Protein AF-A0A6J4XKB4-F1 (afdb_monomer)

Mean predicted aligned error: 14.38 Å

Radius of gyration: 21.65 Å; Cα contacts (8 Å, |Δi|>4): 127; chains: 1; bounding box: 63×46×42 Å

Foldseek 3Di:
DVPVVVVVVVVVVVVVVVLVVVVVVLVVLVVVLVVVVPDPDPVSVVSVVVSVVVVVVNVVVVLVCLVVDQQQDPVLVVLQLQLLLQLLVQPDPDDVVSVVSSVVSLVVSCVVVVHDSVSSVCSQFVLLVQDDPCRVVVSSVQSCCCNPNDVCRVLVSSVVSHDPVCNVVSVVCSVVVSDDD

Nearest PDB structures (foldseek):
  2cfo-assembly1_A  TM=4.075E-01  e=5.666E+00  Synechococcus elongatus

Structure (mmCIF, N/CA/C/O backbone):
data_AF-A0A6J4XKB4-F1
#
_entry.id   AF-A0A6J4XKB4-F1
#
loop_
_atom_site.group_PDB
_atom_site.id
_atom_site.type_symbol
_atom_site.label_atom_id
_atom_site.label_alt_id
_atom_site.label_comp_id
_atom_site.label_asym_id
_atom_site.label_entity_id
_atom_site.label_seq_id
_atom_site.pdbx_PDB_ins_code
_atom_site.Cartn_x
_atom_site.Cartn_y
_atom_site.Cartn_z
_atom_site.occupancy
_atom_site.B_iso_or_equiv
_atom_site.auth_seq_id
_atom_site.auth_comp_id
_atom_site.auth_asym_id
_atom_site.auth_atom_id
_atom_site.pdbx_PDB_model_num
ATOM 1 N N . MET A 1 1 ? -0.190 29.177 17.497 1.00 48.59 1 MET A N 1
ATOM 2 C CA . MET A 1 1 ? -0.766 28.208 16.530 1.00 48.59 1 MET A CA 1
ATOM 3 C C . MET A 1 1 ? -1.021 26.807 17.120 1.00 48.59 1 MET A C 1
ATOM 5 O O . MET A 1 1 ? -1.508 25.945 16.406 1.00 48.59 1 MET A O 1
ATOM 9 N N . THR A 1 2 ? -0.764 26.554 18.410 1.00 54.78 2 THR A N 1
ATOM 10 C CA . THR A 1 2 ? -0.884 25.227 19.059 1.00 54.78 2 THR A CA 1
ATOM 11 C C . THR A 1 2 ? -2.262 24.925 19.670 1.00 54.78 2 THR A C 1
ATOM 13 O O . THR A 1 2 ? -2.596 23.763 19.879 1.00 54.78 2 THR A O 1
ATOM 16 N N . THR A 1 3 ? -3.090 25.942 19.915 1.00 55.91 3 THR A N 1
ATOM 17 C CA . THR A 1 3 ? -4.367 25.802 20.639 1.00 55.91 3 THR A CA 1
ATOM 18 C C . THR A 1 3 ? -5.457 25.104 19.812 1.00 55.91 3 THR A C 1
ATOM 20 O O . THR A 1 3 ? -6.056 24.148 20.291 1.00 55.91 3 THR A O 1
ATOM 23 N N . GLN A 1 4 ? -5.633 25.478 18.538 1.00 46.38 4 GLN A N 1
ATOM 24 C CA . GLN A 1 4 ? -6.629 24.866 17.636 1.00 46.38 4 GLN A CA 1
ATOM 25 C C . GLN A 1 4 ? -6.351 23.385 17.330 1.00 46.38 4 GLN A C 1
ATOM 27 O O . GLN A 1 4 ? -7.274 22.583 17.216 1.00 46.38 4 GLN A O 1
ATOM 32 N N . ALA A 1 5 ? -5.078 22.996 17.213 1.00 51.34 5 ALA A N 1
ATOM 33 C CA . ALA A 1 5 ? -4.706 21.605 16.956 1.00 51.34 5 ALA A CA 1
ATOM 34 C C . ALA A 1 5 ? -5.027 20.691 18.154 1.00 51.34 5 ALA A C 1
ATOM 36 O O . ALA A 1 5 ? -5.490 19.565 17.962 1.00 51.34 5 ALA A O 1
ATOM 37 N N . ASN A 1 6 ? -4.842 21.195 19.379 1.00 60.50 6 ASN A N 1
ATOM 38 C CA . ASN A 1 6 ? -5.214 20.490 20.608 1.00 60.50 6 ASN A CA 1
ATOM 39 C C . ASN A 1 6 ? -6.737 20.400 20.778 1.00 60.50 6 ASN A C 1
ATOM 41 O O . ASN A 1 6 ? -7.256 19.375 21.216 1.00 60.50 6 ASN A O 1
ATOM 45 N N . GLU A 1 7 ? -7.461 21.442 20.376 1.00 58.75 7 GLU A N 1
ATOM 46 C CA . GLU A 1 7 ? -8.923 21.485 20.421 1.00 58.75 7 GLU A CA 1
ATOM 47 C C . GLU A 1 7 ? -9.551 20.494 19.426 1.00 58.75 7 GLU A C 1
ATOM 49 O O . GLU A 1 7 ? -10.410 19.696 19.798 1.00 58.75 7 GLU A O 1
ATOM 54 N N . HIS A 1 8 ? -9.025 20.414 18.199 1.00 54.97 8 HIS A N 1
ATOM 55 C CA . HIS A 1 8 ? -9.427 19.397 17.221 1.00 54.97 8 HIS A CA 1
ATOM 56 C C . HIS A 1 8 ? -9.114 17.963 17.675 1.00 54.97 8 HIS A C 1
ATOM 58 O O . HIS A 1 8 ? -9.899 17.047 17.417 1.00 54.97 8 HIS A O 1
ATOM 64 N N . GLN A 1 9 ? -7.985 17.737 18.355 1.00 57.31 9 GLN A N 1
ATOM 65 C CA . GLN A 1 9 ? -7.667 16.420 18.919 1.00 57.31 9 GLN A CA 1
ATOM 66 C C . GLN A 1 9 ? -8.637 16.021 20.033 1.00 57.31 9 GLN A C 1
ATOM 68 O O . GLN A 1 9 ? -9.044 14.859 20.092 1.00 57.31 9 GLN A O 1
ATOM 73 N N . LYS A 1 10 ? -9.046 16.977 20.872 1.00 68.50 10 LYS A N 1
ATOM 74 C CA . LYS A 1 10 ? -10.024 16.753 21.939 1.00 68.50 10 LYS A CA 1
ATOM 75 C C . LYS A 1 10 ? -11.408 16.419 21.376 1.00 68.50 10 LYS A C 1
ATOM 77 O O . LYS A 1 10 ? -11.970 15.391 21.743 1.00 68.50 10 LYS A O 1
ATOM 82 N N . ILE A 1 11 ? -11.887 17.198 20.402 1.00 64.81 11 ILE A N 1
ATOM 83 C CA . ILE A 1 11 ? -13.161 16.945 19.705 1.00 64.81 11 ILE A CA 1
ATOM 84 C C . ILE A 1 11 ? -13.149 15.561 19.041 1.00 64.81 11 ILE A C 1
ATOM 86 O O . ILE A 1 11 ? -14.099 14.791 19.159 1.00 64.81 11 ILE A O 1
ATOM 90 N N . ARG A 1 12 ? -12.040 15.186 18.389 1.00 60.34 12 ARG A N 1
ATOM 91 C CA . ARG A 1 12 ? -11.894 13.858 17.777 1.00 60.34 12 ARG A CA 1
ATOM 92 C C . ARG A 1 12 ? -11.970 12.725 18.804 1.00 60.34 12 ARG A C 1
ATOM 94 O O . ARG A 1 12 ? -12.582 11.696 18.520 1.00 60.34 12 ARG A O 1
ATOM 101 N N . ALA A 1 13 ? -11.336 12.888 19.964 1.00 63.38 13 ALA A N 1
ATOM 102 C CA . ALA A 1 13 ? -11.373 11.891 21.031 1.00 63.38 13 ALA A CA 1
ATOM 103 C C . ALA A 1 13 ? -12.790 11.728 21.607 1.00 63.38 13 ALA A C 1
ATOM 105 O O . ALA A 1 13 ? -13.222 10.604 21.858 1.00 63.38 13 ALA A O 1
ATOM 106 N N . GLU A 1 14 ? -13.531 12.828 21.751 1.00 64.00 14 GLU A N 1
ATOM 107 C CA . GLU A 1 14 ? -14.927 12.821 22.202 1.00 64.00 14 GLU A CA 1
ATOM 108 C C . GLU A 1 14 ? -15.857 12.137 21.189 1.00 64.00 14 GLU A C 1
ATOM 110 O O . GLU A 1 14 ? -16.657 11.284 21.576 1.00 64.00 14 GLU A O 1
ATOM 115 N N . ILE A 1 15 ? -15.691 12.414 19.890 1.00 60.53 15 ILE A N 1
ATOM 116 C CA . ILE A 1 15 ? -16.453 11.749 18.819 1.00 60.53 15 ILE A CA 1
ATOM 117 C C . ILE A 1 15 ? -16.180 10.239 18.805 1.00 60.53 15 ILE A C 1
ATOM 119 O O . ILE A 1 15 ? -17.118 9.445 18.777 1.00 60.53 15 ILE A O 1
ATOM 123 N N . LEU A 1 16 ? -14.910 9.820 18.872 1.00 59.62 16 LEU A N 1
ATOM 124 C CA . LEU A 1 16 ? -14.547 8.396 18.906 1.00 59.62 16 LEU A CA 1
ATOM 125 C C . LEU A 1 16 ? -15.107 7.686 20.140 1.00 59.62 16 LEU A C 1
ATOM 127 O O . LEU A 1 16 ? -15.578 6.555 20.039 1.00 59.62 16 LEU A O 1
ATOM 131 N N . LYS A 1 17 ? -15.098 8.359 21.295 1.00 64.81 17 LYS A N 1
ATOM 132 C CA . LYS A 1 17 ? -15.726 7.840 22.511 1.00 64.81 17 LYS A CA 1
ATOM 133 C C . LYS A 1 17 ? -17.229 7.638 22.307 1.00 64.81 17 LYS A C 1
ATOM 135 O O . LYS A 1 17 ? -17.736 6.591 22.690 1.00 64.81 17 LYS A O 1
ATOM 140 N N . GLY A 1 18 ? -17.920 8.593 21.680 1.00 58.56 18 GLY A N 1
ATOM 141 C CA . GLY A 1 18 ? -19.345 8.480 21.355 1.00 58.56 18 GLY A CA 1
ATOM 142 C C . GLY A 1 18 ? -19.660 7.318 20.408 1.00 58.56 18 GLY A C 1
ATOM 143 O O . GLY A 1 18 ? -20.599 6.567 20.661 1.00 58.56 18 GLY A O 1
ATOM 144 N N . ILE A 1 19 ? -18.839 7.125 19.371 1.00 60.62 19 ILE A N 1
ATOM 145 C CA . ILE A 1 19 ? -18.985 6.022 18.405 1.00 60.62 19 ILE A CA 1
ATOM 146 C C . ILE A 1 19 ? -18.790 4.663 19.086 1.00 60.62 19 ILE A C 1
ATOM 148 O O . ILE A 1 19 ? -19.630 3.783 18.929 1.00 60.62 19 ILE A O 1
ATOM 152 N N . ASN A 1 20 ? -17.737 4.497 19.893 1.00 57.06 20 ASN A N 1
ATOM 153 C CA . ASN A 1 20 ? -17.491 3.236 20.603 1.00 57.06 20 ASN A CA 1
ATOM 154 C C . ASN A 1 20 ? -18.638 2.888 21.566 1.00 57.06 20 ASN A C 1
ATOM 156 O O . ASN A 1 20 ? -19.047 1.736 21.659 1.00 57.06 20 ASN A O 1
ATOM 160 N N . LEU A 1 21 ? -19.203 3.893 22.238 1.00 64.94 21 LEU A N 1
ATOM 161 C CA . LEU A 1 21 ? -20.324 3.705 23.161 1.00 64.94 21 LEU A CA 1
ATOM 162 C C . LEU A 1 21 ? -21.627 3.342 22.428 1.00 64.94 21 LEU A C 1
ATOM 164 O O . LEU A 1 21 ? -22.467 2.623 22.967 1.00 64.94 21 LEU A O 1
ATOM 168 N N . ALA A 1 22 ? -21.807 3.837 21.200 1.00 60.47 22 ALA A N 1
ATOM 169 C CA . ALA A 1 22 ? -22.896 3.413 20.326 1.00 60.47 22 ALA A CA 1
ATOM 170 C C . ALA A 1 22 ? -22.692 1.967 19.844 1.00 60.47 22 ALA A C 1
ATOM 172 O O . ALA A 1 22 ? -23.647 1.193 19.838 1.00 60.47 22 ALA A O 1
ATOM 173 N N . TRP A 1 23 ? -21.453 1.586 19.528 1.00 58.62 23 TRP A N 1
ATOM 174 C CA . TRP A 1 23 ? -21.094 0.234 19.101 1.00 58.62 23 TRP A CA 1
ATOM 175 C C . TRP A 1 23 ? -21.386 -0.819 20.176 1.00 58.62 23 TRP A C 1
ATOM 177 O O . TRP A 1 23 ? -22.089 -1.789 19.911 1.00 58.62 23 TRP A O 1
ATOM 187 N N . GLU A 1 24 ? -20.961 -0.576 21.419 1.00 67.38 24 GLU A N 1
ATOM 188 C CA . GLU A 1 24 ? -21.253 -1.468 22.552 1.00 67.38 24 GLU A CA 1
ATOM 189 C C . GLU A 1 24 ? -22.764 -1.670 22.760 1.00 67.38 24 GLU A C 1
ATOM 191 O O . GLU A 1 24 ? -23.220 -2.766 23.097 1.00 67.38 24 GLU A O 1
ATOM 196 N N . LYS A 1 25 ? -23.568 -0.623 22.530 1.00 61.53 25 LYS A N 1
ATOM 197 C CA . LYS A 1 25 ? -25.032 -0.707 22.612 1.00 61.53 25 LYS A CA 1
ATOM 198 C C . LYS A 1 25 ? -25.631 -1.517 21.465 1.00 61.53 25 LYS A C 1
ATOM 200 O O . LYS A 1 25 ? -26.566 -2.273 21.714 1.00 61.53 25 LYS A O 1
ATOM 205 N N . ILE A 1 26 ? -25.106 -1.379 20.247 1.00 61.88 26 ILE A N 1
ATOM 206 C CA . ILE A 1 26 ? -25.544 -2.158 19.080 1.00 61.88 26 ILE A CA 1
ATOM 207 C C . ILE A 1 26 ? -25.208 -3.641 19.278 1.00 61.88 26 ILE A C 1
ATOM 209 O O . ILE A 1 26 ? -26.107 -4.467 19.164 1.00 61.88 26 ILE A O 1
ATOM 213 N N . GLU A 1 27 ? -23.984 -3.986 19.690 1.00 60.72 27 GLU A N 1
ATOM 214 C CA . GLU A 1 27 ? -23.596 -5.381 19.970 1.00 60.72 27 GLU A CA 1
ATOM 215 C C . GLU A 1 27 ? -24.439 -6.005 21.096 1.00 60.72 27 GLU A C 1
ATOM 217 O O . GLU A 1 27 ? -24.810 -7.183 21.054 1.00 60.72 27 GLU A O 1
ATOM 222 N N . ALA A 1 28 ? -24.766 -5.223 22.130 1.00 66.31 28 ALA A N 1
ATOM 223 C CA . ALA A 1 28 ? -25.640 -5.679 23.206 1.00 66.31 28 ALA A CA 1
ATOM 224 C C . ALA A 1 28 ? -27.084 -5.910 22.730 1.00 66.31 28 ALA A C 1
ATOM 226 O O . ALA A 1 28 ? -27.754 -6.811 23.241 1.00 66.31 28 ALA A O 1
ATOM 227 N N . LEU A 1 29 ? -27.571 -5.108 21.779 1.00 61.38 29 LEU A N 1
ATOM 228 C CA . LEU A 1 29 ? -28.886 -5.279 21.160 1.00 61.38 29 LEU A CA 1
ATOM 229 C C . LEU A 1 29 ? -28.908 -6.472 20.201 1.00 61.38 29 LEU A C 1
ATOM 231 O O . LEU A 1 29 ? -29.856 -7.244 20.259 1.00 61.38 29 LEU A O 1
ATOM 235 N N . GLU A 1 30 ? -27.853 -6.686 19.415 1.00 58.38 30 GLU A N 1
ATOM 236 C CA . GLU A 1 30 ? -27.698 -7.842 18.521 1.00 58.38 30 GLU A CA 1
ATOM 237 C C . GLU A 1 30 ? -27.716 -9.165 19.300 1.00 58.38 30 GLU A C 1
ATOM 239 O O . GLU A 1 30 ? -28.463 -10.090 18.990 1.00 58.38 30 GLU A O 1
ATOM 244 N N . LYS A 1 31 ? -26.968 -9.244 20.406 1.00 64.94 31 LYS A N 1
ATOM 245 C CA . LYS A 1 31 ? -26.999 -10.427 21.285 1.00 64.94 31 LYS A CA 1
ATOM 246 C C . LYS A 1 31 ? -28.384 -10.681 21.881 1.00 64.94 31 LYS A C 1
ATOM 248 O O . LYS A 1 31 ? -28.735 -11.830 22.149 1.00 64.94 31 LYS A O 1
ATOM 253 N N . LYS A 1 32 ? -29.163 -9.621 22.121 1.00 59.75 32 LYS A N 1
ATOM 254 C CA . LYS A 1 32 ? -30.539 -9.726 22.626 1.00 59.75 32 LYS A CA 1
ATOM 255 C C . LYS A 1 32 ? -31.529 -10.108 21.524 1.00 59.75 32 LYS A C 1
ATOM 257 O O . LYS A 1 32 ? -32.415 -10.903 21.813 1.00 59.75 32 LYS A O 1
ATOM 262 N N . SER A 1 33 ? -31.367 -9.609 20.297 1.00 54.59 33 SER A N 1
ATOM 263 C CA . SER A 1 33 ? -32.236 -9.935 19.159 1.00 54.59 33 SER A CA 1
ATOM 264 C C . SER A 1 33 ? -32.017 -11.364 18.658 1.00 54.59 33 SER A C 1
ATOM 266 O O . SER A 1 33 ? -32.991 -12.069 18.422 1.00 54.59 33 SER A O 1
ATOM 268 N N . ILE A 1 34 ? -30.771 -11.855 18.623 1.00 55.56 34 ILE A N 1
ATOM 269 C CA . ILE A 1 34 ? -30.456 -13.262 18.301 1.00 55.56 34 ILE A CA 1
ATOM 270 C C . ILE A 1 34 ? -31.133 -14.228 19.287 1.00 55.56 34 ILE A C 1
ATOM 272 O O . ILE A 1 34 ? -31.554 -15.314 18.902 1.00 55.56 34 ILE A O 1
ATOM 276 N N . LYS A 1 35 ? -31.290 -13.830 20.556 1.00 53.53 35 LYS A N 1
ATOM 277 C CA . LYS A 1 35 ? -32.003 -14.621 21.571 1.00 53.53 35 LYS A CA 1
ATOM 278 C C . LYS A 1 35 ? -33.535 -14.597 21.396 1.00 53.53 35 LYS A C 1
ATOM 280 O O . LYS A 1 35 ? -34.206 -15.432 21.989 1.00 53.53 35 LYS A O 1
ATOM 285 N N . PHE A 1 36 ? -34.068 -13.652 20.619 1.00 50.31 36 PHE A N 1
ATOM 286 C CA . PHE A 1 36 ? -35.503 -13.404 20.426 1.00 50.31 36 PHE A CA 1
ATOM 287 C C . PHE A 1 36 ? -36.068 -13.993 19.118 1.00 50.31 36 PHE A C 1
ATOM 289 O O . PHE A 1 36 ? -37.271 -14.190 19.018 1.00 50.31 36 PHE A O 1
ATOM 296 N N . LEU A 1 37 ? -35.225 -14.329 18.134 1.00 51.22 37 LEU A N 1
ATOM 297 C CA . LEU A 1 37 ? -35.621 -14.842 16.806 1.00 51.22 37 LEU A CA 1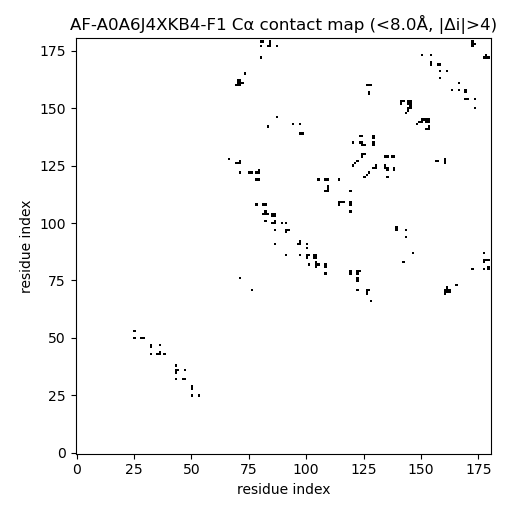
ATOM 298 C C . LEU A 1 37 ? -36.106 -16.315 16.794 1.00 51.22 37 LEU A C 1
ATOM 300 O O . LEU A 1 37 ? -35.906 -17.031 15.817 1.00 51.22 37 LEU A O 1
ATOM 304 N N . GLY A 1 38 ? -36.721 -16.783 17.883 1.00 52.66 38 GLY A N 1
ATOM 305 C CA . GLY A 1 38 ? -37.316 -18.122 18.000 1.00 52.66 38 GLY A CA 1
ATOM 306 C C . GLY A 1 38 ? -38.848 -18.150 17.975 1.00 52.66 38 GLY A C 1
ATOM 307 O O . GLY A 1 38 ? -39.418 -19.233 18.070 1.00 52.66 38 GLY A O 1
ATOM 308 N N . GLU A 1 39 ? -39.515 -16.999 17.872 1.00 54.03 39 GLU A N 1
ATOM 309 C CA . GLU A 1 39 ? -40.977 -16.887 17.916 1.00 54.03 39 GLU A CA 1
ATOM 310 C C . GLU A 1 39 ? -41.470 -16.090 16.696 1.00 54.03 39 GLU A C 1
ATOM 312 O O . GLU A 1 39 ? -40.921 -15.030 16.393 1.00 54.03 39 GLU A O 1
ATOM 317 N N . ASP A 1 40 ? -42.480 -16.615 15.988 1.00 53.88 40 ASP A N 1
ATOM 318 C CA . ASP A 1 40 ? -43.157 -15.996 14.832 1.00 53.88 40 ASP A CA 1
ATOM 319 C C . ASP A 1 40 ? -43.938 -14.727 15.257 1.00 53.88 40 ASP A C 1
ATOM 321 O O . ASP A 1 40 ? -45.170 -14.687 15.243 1.00 53.88 40 ASP A O 1
ATOM 325 N N . ASP A 1 41 ? -43.224 -13.686 15.691 1.00 61.56 41 ASP A N 1
ATOM 326 C CA . ASP A 1 41 ? -43.770 -12.389 16.100 1.00 61.56 41 ASP A CA 1
ATOM 327 C C . ASP A 1 41 ? -43.304 -11.274 15.136 1.00 61.56 41 ASP A C 1
ATOM 329 O O . ASP A 1 41 ? -42.101 -10.992 15.054 1.00 61.56 41 ASP A O 1
ATOM 333 N N . PRO A 1 42 ? -44.235 -10.572 14.456 1.00 57.84 42 PRO A N 1
ATOM 334 C CA . PRO A 1 42 ? -43.937 -9.455 13.551 1.00 57.84 42 PRO A CA 1
ATOM 335 C C . PRO A 1 42 ? -43.080 -8.343 14.177 1.00 57.84 42 PRO A C 1
ATOM 337 O O . PRO A 1 42 ? -42.335 -7.646 13.483 1.00 57.84 42 PRO A O 1
ATOM 340 N N . THR A 1 43 ? -43.159 -8.164 15.497 1.00 58.91 43 THR A N 1
ATOM 341 C CA . THR A 1 43 ? -42.358 -7.168 16.226 1.00 58.91 43 THR A CA 1
ATOM 342 C C . THR A 1 43 ? -40.881 -7.567 16.279 1.00 58.91 43 THR A C 1
ATOM 344 O O . THR A 1 43 ? -39.993 -6.718 16.151 1.00 58.91 43 THR A O 1
ATOM 347 N N . SER A 1 44 ? -40.609 -8.865 16.413 1.00 54.88 44 SER A N 1
ATOM 348 C CA . SER A 1 44 ? -39.258 -9.432 16.424 1.00 54.88 44 SER A CA 1
ATOM 349 C C . SER A 1 44 ? -38.613 -9.389 15.035 1.00 54.88 44 SER A C 1
ATOM 351 O O . SER A 1 44 ? -37.424 -9.085 14.915 1.00 54.88 44 SER A O 1
ATOM 353 N N . GLU A 1 45 ? -39.406 -9.574 13.978 1.00 54.88 45 GLU A N 1
ATOM 354 C CA . GLU A 1 45 ? -38.964 -9.407 12.588 1.00 54.88 45 GLU A CA 1
ATOM 355 C C . GLU A 1 45 ? -38.600 -7.944 12.275 1.00 54.88 45 GLU A C 1
ATOM 357 O O . GLU A 1 45 ? -37.528 -7.667 11.729 1.00 54.88 45 GLU A O 1
ATOM 362 N N . ALA A 1 46 ? -39.428 -6.986 12.710 1.00 54.78 46 ALA A N 1
ATOM 363 C CA . ALA A 1 46 ? -39.146 -5.556 12.563 1.00 54.78 46 ALA A CA 1
ATOM 364 C C . ALA A 1 46 ? -37.871 -5.125 13.316 1.00 54.78 46 ALA A C 1
ATOM 366 O O . ALA A 1 46 ? -37.084 -4.319 12.810 1.00 54.78 46 ALA A O 1
ATOM 367 N N . LEU A 1 47 ? -37.630 -5.688 14.506 1.00 56.94 47 LEU A N 1
ATOM 368 C CA . LEU A 1 47 ? -36.398 -5.465 15.271 1.00 56.94 47 LEU A CA 1
ATOM 369 C C . LEU A 1 47 ? -35.170 -6.087 14.593 1.00 56.94 47 LEU A C 1
ATOM 371 O O . LEU A 1 47 ? -34.111 -5.455 14.568 1.00 56.94 47 LEU A O 1
ATOM 375 N N . GLY A 1 48 ? -35.308 -7.280 14.007 1.00 54.53 48 GLY A N 1
ATOM 376 C CA . GLY A 1 48 ? -34.272 -7.898 13.178 1.00 54.53 48 GLY A CA 1
ATOM 377 C C . GLY A 1 48 ? -33.900 -7.019 11.980 1.00 54.53 48 GLY A C 1
ATOM 378 O O . GLY A 1 48 ? -32.722 -6.730 11.765 1.00 54.53 48 GLY A O 1
ATOM 379 N N . TYR A 1 49 ? -34.901 -6.497 11.266 1.00 56.66 49 TYR A N 1
ATOM 380 C CA . TYR A 1 49 ? -34.707 -5.561 10.154 1.00 56.66 49 TYR A CA 1
ATOM 381 C C . TYR A 1 49 ? -33.993 -4.274 10.587 1.00 56.66 49 TYR A C 1
ATOM 383 O O . TYR A 1 49 ? -33.033 -3.841 9.944 1.00 56.66 49 TYR A O 1
ATOM 391 N N . ALA A 1 50 ? -34.422 -3.669 11.697 1.00 55.09 50 ALA A N 1
ATOM 392 C CA . ALA A 1 50 ? -33.801 -2.458 12.224 1.00 55.09 50 ALA A CA 1
ATOM 393 C C . ALA A 1 50 ? -32.329 -2.683 12.619 1.00 55.09 50 ALA A C 1
ATOM 395 O O . ALA A 1 50 ? -31.482 -1.829 12.346 1.00 55.09 50 ALA A O 1
ATOM 396 N N . ALA A 1 51 ? -32.006 -3.840 13.207 1.00 54.75 51 ALA A N 1
ATOM 397 C CA . ALA A 1 51 ? -30.635 -4.206 13.556 1.00 54.75 51 ALA A CA 1
ATOM 398 C C . ALA A 1 51 ? -29.743 -4.340 12.310 1.00 54.75 51 ALA A C 1
ATOM 400 O O . ALA A 1 51 ? -28.667 -3.743 12.267 1.00 54.75 51 ALA A O 1
ATOM 401 N N . VAL A 1 52 ? -30.214 -5.029 11.264 1.00 55.34 52 VAL A N 1
ATOM 402 C CA . VAL A 1 52 ? -29.479 -5.175 9.993 1.00 55.34 52 VAL A CA 1
ATOM 403 C C . VAL A 1 52 ? -29.214 -3.814 9.339 1.00 55.34 52 VAL A C 1
ATOM 405 O O . VAL A 1 52 ? -28.096 -3.542 8.899 1.00 55.34 52 VAL A O 1
ATOM 408 N N . HIS A 1 53 ? -30.201 -2.914 9.319 1.00 58.03 53 HIS A N 1
ATOM 409 C CA . HIS A 1 53 ? -30.014 -1.570 8.763 1.00 58.03 53 HIS A CA 1
ATOM 410 C C . HIS A 1 53 ? -29.024 -0.717 9.566 1.00 58.03 53 HIS A C 1
ATOM 412 O O . HIS A 1 53 ? -28.235 0.017 8.969 1.00 58.03 53 HIS A O 1
ATOM 418 N N . LEU A 1 54 ? -29.017 -0.833 10.898 1.00 56.25 54 LEU A N 1
ATOM 419 C CA . LEU A 1 54 ? -28.025 -0.168 11.747 1.00 56.25 54 LEU A CA 1
ATOM 420 C C . LEU A 1 54 ? -26.610 -0.717 11.520 1.00 56.25 54 LEU A C 1
ATOM 422 O O . LEU A 1 54 ? -25.662 0.067 11.473 1.00 56.25 54 LEU A O 1
ATOM 426 N N . MET A 1 55 ? -26.461 -2.031 11.330 1.00 56.34 55 MET A N 1
ATOM 427 C CA . MET A 1 55 ? -25.171 -2.648 10.996 1.00 56.34 55 MET A CA 1
ATOM 428 C C . MET A 1 55 ? -24.649 -2.155 9.643 1.00 56.34 55 MET A C 1
ATOM 430 O O . MET A 1 55 ? -23.495 -1.737 9.557 1.00 56.34 55 MET A O 1
ATOM 434 N N . ASN A 1 56 ? -25.506 -2.109 8.619 1.00 54.00 56 ASN A N 1
ATOM 435 C CA . ASN A 1 56 ? -25.140 -1.597 7.296 1.00 54.00 56 ASN A CA 1
ATOM 436 C C . ASN A 1 56 ? -24.751 -0.113 7.346 1.00 54.00 56 ASN A C 1
ATOM 438 O O . ASN A 1 56 ? -23.695 0.262 6.846 1.00 54.00 56 ASN A O 1
ATOM 442 N N . ALA A 1 57 ? -25.537 0.724 8.031 1.00 55.62 57 ALA A N 1
ATOM 443 C CA . ALA A 1 57 ? -25.207 2.139 8.201 1.00 55.62 57 ALA A CA 1
ATOM 444 C C . ALA A 1 57 ? -23.891 2.343 8.976 1.00 55.62 57 ALA A C 1
ATOM 446 O O . ALA A 1 57 ? -23.116 3.249 8.669 1.00 55.62 57 ALA A O 1
ATOM 447 N N . SER A 1 58 ? -23.606 1.493 9.967 1.00 56.06 58 SER A N 1
ATOM 448 C CA . SER A 1 58 ? -22.339 1.536 10.701 1.00 56.06 58 SER A CA 1
ATOM 449 C C . SER A 1 58 ? -21.154 1.115 9.835 1.00 56.06 58 SER A C 1
ATOM 451 O O . SER A 1 58 ? -20.091 1.731 9.923 1.00 56.06 58 SER A O 1
ATOM 453 N N . GLN A 1 59 ? -21.333 0.103 8.988 1.00 50.91 59 GLN A N 1
ATOM 454 C CA . GLN A 1 59 ? -20.325 -0.322 8.024 1.00 50.91 59 GLN A CA 1
ATOM 455 C C . GLN A 1 59 ? -20.040 0.800 7.014 1.00 50.91 59 GLN A C 1
ATOM 457 O O . GLN A 1 59 ? -18.880 1.148 6.816 1.00 50.91 59 GLN A O 1
ATOM 462 N N . ASP A 1 60 ? -21.075 1.470 6.501 1.00 48.94 60 ASP A N 1
ATOM 463 C CA . ASP A 1 60 ? -20.940 2.620 5.598 1.00 48.94 60 ASP A CA 1
ATOM 464 C C . ASP A 1 60 ? -20.225 3.808 6.254 1.00 48.94 60 ASP A C 1
ATOM 466 O O . ASP A 1 60 ? -19.405 4.475 5.615 1.00 48.94 60 ASP A O 1
ATOM 470 N N . ILE A 1 61 ? -20.498 4.073 7.538 1.00 54.00 61 ILE A N 1
ATOM 471 C CA . ILE A 1 61 ? -19.795 5.095 8.328 1.00 54.00 61 ILE A CA 1
ATOM 472 C C . ILE A 1 61 ? -18.333 4.696 8.535 1.00 54.00 61 ILE A C 1
ATOM 474 O O . ILE A 1 61 ? -17.446 5.538 8.388 1.00 54.00 61 ILE A O 1
ATOM 478 N N . GLN A 1 62 ? -18.049 3.434 8.858 1.00 51.03 62 GLN A N 1
ATOM 479 C CA . GLN A 1 62 ? -16.685 2.935 9.021 1.00 51.03 62 GLN A CA 1
ATOM 480 C C . GLN A 1 62 ? -15.910 3.000 7.702 1.00 51.03 62 GLN A C 1
ATOM 482 O O . GLN A 1 62 ? -14.752 3.430 7.690 1.00 51.03 62 GLN A O 1
ATOM 487 N N . ASP A 1 63 ? -16.560 2.668 6.594 1.00 51.69 63 ASP A N 1
ATOM 488 C CA . ASP A 1 63 ? -15.999 2.757 5.256 1.00 51.69 63 ASP A CA 1
ATOM 489 C C . ASP A 1 63 ? -15.762 4.220 4.869 1.00 51.69 63 ASP A C 1
ATOM 491 O O . ASP A 1 63 ? -14.645 4.557 4.476 1.00 51.69 63 ASP A O 1
ATOM 495 N N . HIS A 1 64 ? -16.701 5.133 5.135 1.00 45.56 64 HIS A N 1
ATOM 496 C CA . HIS A 1 64 ? -16.513 6.578 4.946 1.00 45.56 64 HIS A CA 1
ATOM 497 C C . HIS A 1 64 ? -15.403 7.170 5.826 1.00 45.56 64 HIS A C 1
ATOM 499 O O . HIS A 1 64 ? -14.606 7.993 5.366 1.00 45.56 64 HIS A O 1
ATOM 505 N N . LEU A 1 65 ? -15.305 6.761 7.092 1.00 45.62 65 LEU A N 1
ATOM 506 C CA . LEU A 1 65 ? -14.240 7.193 8.001 1.00 45.62 65 LEU A CA 1
ATOM 507 C C . LEU A 1 65 ? -12.880 6.630 7.569 1.00 45.62 65 LEU A C 1
ATOM 509 O O . LEU A 1 65 ? -11.863 7.327 7.669 1.00 45.62 65 LEU A O 1
ATOM 513 N N . SER A 1 66 ? -12.854 5.406 7.037 1.00 48.94 66 SER A N 1
ATOM 514 C CA . SER A 1 66 ? -11.650 4.787 6.481 1.00 48.94 66 SER A CA 1
ATOM 515 C C . SER A 1 66 ? -11.209 5.451 5.170 1.00 48.94 66 SER A C 1
ATOM 517 O O . SER A 1 66 ? -10.009 5.672 4.987 1.00 48.94 66 SER A O 1
ATOM 519 N N . GLN A 1 67 ? -12.163 5.878 4.333 1.00 46.09 67 GLN A N 1
ATOM 520 C CA . GLN A 1 67 ? -11.930 6.642 3.106 1.00 46.09 67 GLN A CA 1
ATOM 521 C C . GLN A 1 67 ? -11.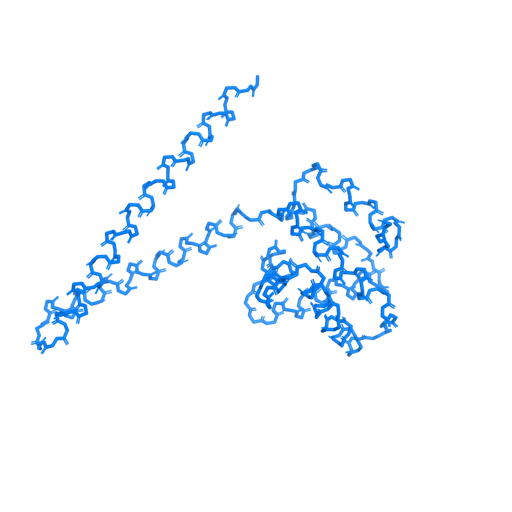464 8.078 3.397 1.00 46.09 67 GLN A C 1
ATOM 523 O O . GLN A 1 67 ? -10.626 8.603 2.668 1.00 46.09 67 GLN A O 1
ATOM 528 N N . LYS A 1 68 ? -11.910 8.710 4.498 1.00 41.69 68 LYS A N 1
ATOM 529 C CA . LYS A 1 68 ? -11.467 10.069 4.876 1.00 41.69 68 LYS A CA 1
ATOM 530 C C . LYS A 1 68 ? -10.205 10.139 5.740 1.00 41.69 68 LYS A C 1
ATOM 532 O O . LYS A 1 68 ? -9.612 11.213 5.829 1.00 41.69 68 LYS A O 1
ATOM 537 N N . THR A 1 69 ? -9.767 9.065 6.409 1.00 46.69 69 THR A N 1
ATOM 538 C CA . THR A 1 69 ? -8.701 9.186 7.433 1.00 46.69 69 THR A CA 1
ATOM 539 C C . THR A 1 69 ? -7.748 8.001 7.579 1.00 46.69 69 THR A C 1
ATOM 541 O O . THR A 1 69 ? -7.400 7.596 8.688 1.00 46.69 69 THR A O 1
ATOM 544 N N . SER A 1 70 ? -7.201 7.479 6.490 1.00 57.88 70 SER A N 1
ATOM 545 C CA . SER A 1 70 ? -6.100 6.522 6.613 1.00 57.88 70 SER A CA 1
ATOM 546 C C . SER A 1 70 ? -4.913 6.876 5.727 1.00 57.88 70 SER A C 1
ATOM 548 O O . SER A 1 70 ? -4.412 6.032 4.984 1.00 57.88 70 SER A O 1
ATOM 550 N N . LYS A 1 71 ? -4.387 8.102 5.875 1.00 71.81 71 LYS A N 1
ATOM 551 C CA . LYS A 1 71 ? -3.017 8.381 5.428 1.00 71.81 71 LYS A CA 1
ATOM 552 C C . LYS A 1 71 ? -2.091 7.258 5.893 1.00 71.81 71 LYS A C 1
ATOM 554 O O . LYS A 1 71 ? -2.170 6.808 7.044 1.00 71.81 71 LYS A O 1
ATOM 559 N N . LEU A 1 72 ? -1.231 6.784 5.000 1.00 82.62 72 LEU A N 1
ATOM 560 C CA . LEU A 1 72 ? -0.255 5.745 5.287 1.00 82.62 72 LEU A CA 1
ATOM 561 C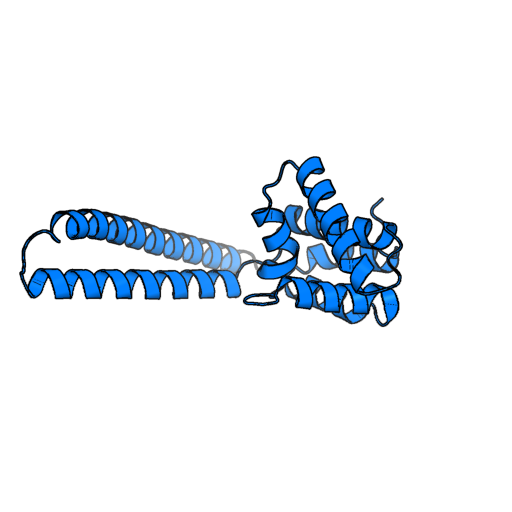 C . LEU A 1 72 ? 0.572 6.153 6.505 1.00 82.62 72 LEU A C 1
ATOM 563 O O . LEU A 1 72 ? 1.316 7.137 6.492 1.00 82.62 72 LEU A O 1
ATOM 567 N N . LYS A 1 73 ? 0.450 5.364 7.577 1.00 82.62 73 LYS A N 1
ATOM 568 C CA . LYS A 1 73 ? 1.306 5.512 8.752 1.00 82.62 73 LYS A CA 1
ATOM 569 C C . LYS A 1 73 ? 2.773 5.339 8.332 1.00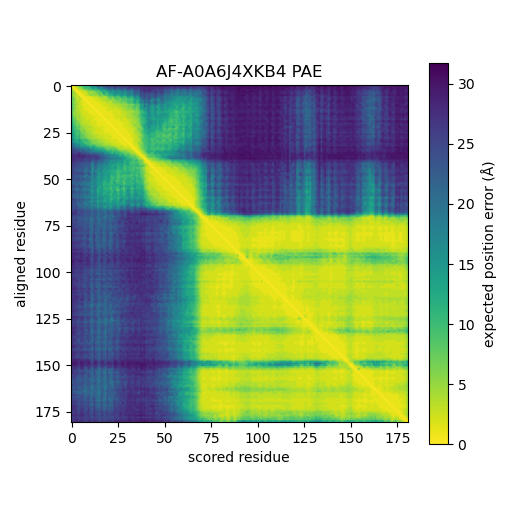 82.62 73 LYS A C 1
ATOM 571 O O . LYS A 1 73 ? 3.048 4.635 7.362 1.00 82.62 73 LYS A O 1
ATOM 576 N N . PRO A 1 74 ? 3.738 5.876 9.091 1.00 82.44 74 PRO A N 1
ATOM 577 C CA . PRO A 1 74 ? 5.148 5.866 8.685 1.00 82.44 74 PRO A CA 1
ATOM 578 C C . PRO A 1 74 ? 5.700 4.450 8.489 1.00 82.44 74 PRO A C 1
ATOM 580 O O . PRO A 1 74 ? 6.388 4.169 7.515 1.00 82.44 74 PRO A O 1
ATOM 583 N N . LYS A 1 75 ? 5.312 3.525 9.376 1.00 87.56 75 LYS A N 1
ATOM 584 C CA . LYS A 1 75 ? 5.641 2.099 9.247 1.00 87.56 75 LYS A CA 1
ATOM 585 C C . LYS A 1 75 ? 5.013 1.472 7.999 1.00 87.56 75 LYS A C 1
ATOM 587 O O . LYS A 1 75 ? 5.689 0.752 7.281 1.00 87.56 75 LYS A O 1
ATOM 592 N N . SER A 1 76 ? 3.748 1.785 7.719 1.00 89.69 76 SER A N 1
ATOM 593 C CA . SER A 1 76 ? 3.039 1.298 6.532 1.00 89.69 76 SER A CA 1
ATOM 594 C C . SER A 1 76 ? 3.663 1.802 5.233 1.00 89.69 76 SER A C 1
ATOM 596 O O . SER A 1 76 ? 3.767 1.034 4.285 1.00 89.69 76 SER A O 1
ATOM 598 N N . LEU A 1 77 ? 4.138 3.051 5.208 1.00 93.38 77 LEU A N 1
ATOM 599 C CA . LEU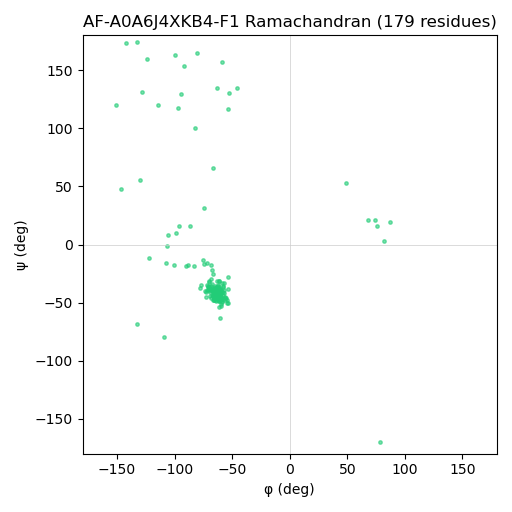 A 1 77 ? 4.898 3.577 4.078 1.00 93.38 77 LEU A CA 1
ATOM 600 C C . LEU A 1 77 ? 6.184 2.770 3.853 1.00 93.38 77 LEU A C 1
ATOM 602 O O . LEU A 1 77 ? 6.472 2.413 2.722 1.00 93.38 77 LEU A O 1
ATOM 606 N N . ASN A 1 78 ? 6.921 2.405 4.908 1.00 94.31 78 ASN A N 1
ATOM 607 C CA . ASN A 1 78 ? 8.111 1.558 4.748 1.00 94.31 78 ASN A CA 1
ATOM 608 C C . ASN A 1 78 ? 7.773 0.194 4.130 1.00 94.31 78 ASN A C 1
ATOM 610 O O . ASN A 1 78 ? 8.520 -0.289 3.289 1.00 94.31 78 ASN A O 1
ATOM 614 N N . TYR A 1 79 ? 6.647 -0.412 4.520 1.00 94.88 79 TYR A N 1
ATOM 615 C CA . TYR A 1 79 ? 6.208 -1.684 3.940 1.00 94.88 79 TYR A CA 1
ATOM 616 C C . TYR A 1 79 ? 5.878 -1.533 2.455 1.00 94.88 79 TYR A C 1
ATOM 618 O O . TYR A 1 79 ? 6.294 -2.370 1.662 1.00 94.88 79 TYR A O 1
ATOM 626 N N . LEU A 1 80 ? 5.179 -0.454 2.084 1.00 96.44 80 LEU A N 1
ATOM 627 C CA . LEU A 1 80 ? 4.870 -0.138 0.691 1.00 96.44 80 LEU A CA 1
ATOM 628 C C . LEU A 1 80 ? 6.144 0.034 -0.138 1.00 96.44 80 LEU A C 1
ATOM 630 O O . LEU A 1 80 ? 6.300 -0.628 -1.158 1.00 96.44 80 LEU A O 1
ATOM 634 N N . LEU A 1 81 ? 7.061 0.893 0.311 1.00 96.31 81 LEU A N 1
ATOM 635 C CA . LEU A 1 81 ? 8.301 1.161 -0.416 1.00 96.31 81 LEU A CA 1
ATOM 636 C C . LEU A 1 81 ? 9.151 -0.109 -0.552 1.00 96.31 81 LEU A C 1
ATOM 638 O O . LEU A 1 81 ? 9.746 -0.334 -1.598 1.00 96.31 81 LEU A O 1
ATOM 642 N N . GLU A 1 82 ? 9.179 -0.978 0.465 1.00 96.56 82 GLU A N 1
ATOM 643 C CA . GLU A 1 82 ? 9.888 -2.260 0.379 1.00 96.56 82 GLU A CA 1
ATOM 644 C C . GLU A 1 82 ? 9.229 -3.207 -0.635 1.00 96.56 82 GLU A C 1
ATOM 646 O O . GLU A 1 82 ? 9.941 -3.884 -1.377 1.00 96.56 82 GLU A O 1
ATOM 651 N N . VAL A 1 83 ? 7.891 -3.248 -0.703 1.00 96.69 83 VAL A N 1
ATOM 652 C CA . VAL A 1 83 ? 7.182 -4.009 -1.745 1.00 96.69 83 VAL A CA 1
ATOM 653 C C . VAL A 1 83 ? 7.578 -3.484 -3.124 1.00 96.69 83 VAL A C 1
ATOM 655 O O . VAL A 1 83 ? 8.022 -4.268 -3.958 1.00 96.69 83 VAL A O 1
ATOM 658 N N . LEU A 1 84 ? 7.494 -2.170 -3.341 1.00 96.12 84 LEU A N 1
ATOM 659 C CA . LEU A 1 84 ? 7.844 -1.535 -4.615 1.00 96.12 84 LEU A CA 1
ATOM 660 C C . LEU A 1 84 ? 9.305 -1.773 -5.003 1.00 96.12 84 LEU A C 1
ATOM 662 O O . LEU A 1 84 ? 9.585 -2.102 -6.153 1.00 96.12 84 LEU A O 1
ATOM 666 N N . SER A 1 85 ? 10.224 -1.677 -4.041 1.00 95.75 85 SER A N 1
ATOM 667 C CA . SER A 1 85 ? 11.637 -1.972 -4.267 1.00 95.75 85 SER A CA 1
ATOM 668 C C . SER A 1 85 ? 11.813 -3.412 -4.745 1.00 95.75 85 SER A C 1
ATOM 670 O O . SER A 1 85 ? 12.423 -3.655 -5.779 1.00 95.75 85 SER A O 1
ATOM 672 N N . LYS A 1 86 ? 11.206 -4.391 -4.064 1.00 95.00 86 LYS A N 1
ATOM 673 C CA . LYS A 1 86 ? 11.312 -5.803 -4.467 1.00 95.00 86 LYS A CA 1
ATOM 674 C C . LYS A 1 86 ? 10.699 -6.088 -5.833 1.00 95.00 86 LYS A C 1
ATOM 676 O O . LYS A 1 86 ? 11.259 -6.897 -6.564 1.00 95.00 86 LYS A O 1
ATOM 681 N N . ILE A 1 87 ? 9.591 -5.431 -6.175 1.00 94.38 87 ILE A N 1
ATOM 682 C CA . ILE A 1 87 ? 9.019 -5.523 -7.521 1.00 94.38 87 ILE A CA 1
ATOM 683 C C . ILE A 1 87 ? 10.022 -4.988 -8.545 1.00 94.38 87 ILE A C 1
ATOM 685 O O . ILE A 1 87 ? 10.336 -5.686 -9.501 1.00 94.38 87 ILE A O 1
ATOM 689 N N . ARG A 1 88 ? 10.606 -3.808 -8.311 1.00 91.06 88 ARG A N 1
ATOM 690 C CA . ARG A 1 88 ? 11.623 -3.227 -9.198 1.00 91.06 88 ARG A CA 1
ATOM 691 C C . ARG A 1 88 ? 12.821 -4.160 -9.401 1.00 91.06 88 ARG A C 1
ATOM 693 O O . ARG A 1 88 ? 13.241 -4.373 -10.531 1.00 91.06 88 ARG A O 1
ATOM 700 N N . TRP A 1 89 ? 13.338 -4.736 -8.317 1.00 89.38 89 TRP A N 1
ATOM 701 C CA . TRP A 1 89 ? 14.496 -5.637 -8.339 1.00 89.38 89 TRP A CA 1
ATOM 702 C C . TRP A 1 89 ? 14.216 -7.013 -8.943 1.00 89.38 89 TRP A C 1
ATOM 704 O O . TRP A 1 89 ? 15.160 -7.724 -9.273 1.00 89.38 89 TRP A O 1
ATOM 714 N N . SER A 1 90 ? 12.949 -7.402 -9.089 1.00 88.19 90 SER A N 1
ATOM 715 C CA . SER A 1 90 ? 12.601 -8.665 -9.747 1.00 88.19 90 SER A CA 1
ATOM 716 C C . SER A 1 90 ? 12.900 -8.658 -11.248 1.00 88.19 90 SER A C 1
ATOM 718 O O . SER A 1 90 ? 12.984 -9.728 -11.840 1.00 88.19 90 SER A O 1
ATOM 720 N N . GLY A 1 91 ? 13.078 -7.472 -11.845 1.00 82.38 91 GLY A N 1
ATOM 721 C CA . GLY A 1 91 ? 13.383 -7.331 -13.264 1.00 82.38 91 GLY A CA 1
ATOM 722 C C . GLY A 1 91 ? 12.197 -7.595 -14.188 1.00 82.38 91 GLY A C 1
ATOM 723 O O . GLY A 1 91 ? 12.435 -7.897 -15.346 1.00 82.38 91 GLY A O 1
ATOM 724 N N . SER A 1 92 ? 10.949 -7.495 -13.708 1.00 84.88 92 SER A N 1
ATOM 725 C CA . SER A 1 92 ? 9.767 -7.660 -14.566 1.00 84.88 92 SER A CA 1
ATOM 726 C C . SER A 1 92 ? 9.833 -6.749 -15.790 1.00 84.88 92 SER A C 1
ATOM 728 O O . SER A 1 92 ? 10.013 -5.537 -15.646 1.00 84.88 92 SER A O 1
ATOM 730 N N . GLU A 1 93 ? 9.611 -7.322 -16.969 1.00 81.94 93 GLU A N 1
ATOM 731 C CA . GLU A 1 93 ? 9.593 -6.612 -18.253 1.00 81.94 93 GLU A CA 1
ATOM 732 C C . GLU A 1 93 ? 8.173 -6.468 -18.816 1.00 81.94 93 GLU A C 1
ATOM 734 O O . GLU A 1 93 ? 7.924 -5.653 -19.704 1.00 81.94 93 GLU A O 1
ATOM 739 N N . ASN A 1 94 ? 7.217 -7.241 -18.290 1.00 82.44 94 ASN A N 1
ATOM 740 C CA . ASN A 1 94 ? 5.828 -7.237 -18.739 1.00 82.44 94 ASN A CA 1
ATOM 741 C C . ASN A 1 94 ? 4.818 -7.402 -17.589 1.00 82.44 94 ASN A C 1
ATOM 743 O O . ASN A 1 94 ? 5.160 -7.650 -16.430 1.00 82.44 94 ASN A O 1
ATOM 747 N N . ARG A 1 95 ? 3.530 -7.271 -17.932 1.00 81.75 95 ARG A N 1
ATOM 748 C CA . ARG A 1 95 ? 2.402 -7.344 -16.993 1.00 81.75 95 ARG A CA 1
ATOM 749 C C . ARG A 1 95 ? 2.296 -8.679 -16.255 1.00 81.75 95 ARG A C 1
ATOM 751 O O . ARG A 1 95 ? 1.943 -8.699 -15.077 1.00 81.75 95 ARG A O 1
ATOM 758 N N . GLN A 1 96 ? 2.546 -9.791 -16.940 1.00 83.31 96 GLN A N 1
ATOM 759 C CA . GLN A 1 96 ? 2.406 -11.120 -16.352 1.00 83.31 96 GLN A CA 1
ATOM 760 C C . GLN A 1 96 ? 3.483 -11.346 -15.285 1.00 83.31 96 GLN A C 1
ATOM 762 O O . GLN A 1 96 ? 3.169 -11.718 -14.153 1.00 83.31 96 GLN A O 1
ATOM 767 N N . GLU A 1 97 ? 4.727 -11.004 -15.607 1.00 90.19 97 GLU A N 1
ATOM 768 C CA . GLU A 1 97 ? 5.849 -11.029 -14.666 1.00 90.19 97 GLU A CA 1
ATOM 769 C C . GLU A 1 97 ? 5.638 -10.072 -13.491 1.00 90.19 97 GLU A C 1
ATOM 771 O O . GLU A 1 97 ? 6.053 -10.363 -12.370 1.00 90.19 97 GLU A O 1
ATOM 776 N N . LEU A 1 98 ? 4.942 -8.952 -13.710 1.00 91.69 98 LEU A N 1
ATOM 777 C CA . LEU A 1 98 ? 4.646 -7.986 -12.657 1.00 91.69 98 LEU A CA 1
ATOM 778 C C . LEU A 1 98 ? 3.742 -8.567 -11.556 1.00 91.69 98 LEU A C 1
ATOM 780 O O . LEU A 1 98 ? 3.936 -8.276 -10.372 1.00 91.69 98 LEU A O 1
ATOM 784 N N . HIS A 1 99 ? 2.781 -9.423 -11.912 1.00 92.38 99 HIS A N 1
ATOM 785 C CA . HIS A 1 99 ? 1.971 -10.138 -10.921 1.00 92.38 99 HIS A CA 1
ATOM 786 C C . HIS A 1 99 ? 2.812 -11.107 -10.087 1.00 92.38 99 HIS A C 1
ATOM 788 O O . HIS A 1 99 ? 2.658 -11.173 -8.863 1.00 92.38 99 HIS A O 1
ATOM 794 N N . GLU A 1 100 ? 3.715 -11.845 -10.729 1.00 92.56 100 GLU A N 1
ATOM 795 C CA . GLU A 1 100 ? 4.613 -12.780 -10.050 1.00 92.56 100 GLU A CA 1
ATOM 796 C C . GLU A 1 100 ? 5.582 -12.041 -9.121 1.00 92.56 100 GLU A C 1
ATOM 798 O O . GLU A 1 100 ? 5.743 -12.413 -7.951 1.00 92.56 100 GLU A O 1
ATOM 803 N N . ALA A 1 101 ? 6.136 -10.925 -9.594 1.00 94.31 101 ALA A N 1
ATOM 804 C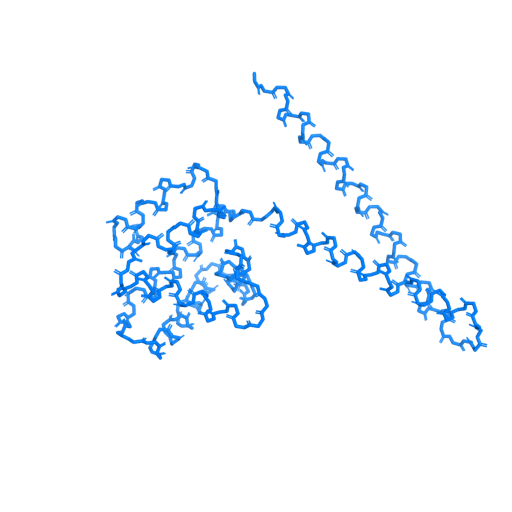 CA . ALA A 1 101 ? 6.968 -10.021 -8.818 1.00 94.31 101 ALA A CA 1
ATOM 805 C C . ALA A 1 101 ? 6.231 -9.433 -7.616 1.00 94.31 101 ALA A C 1
ATOM 807 O O . ALA A 1 101 ? 6.780 -9.396 -6.511 1.00 94.31 101 ALA A O 1
ATOM 808 N N . TYR A 1 102 ? 4.971 -9.027 -7.791 1.00 94.62 102 TYR A N 1
ATOM 809 C CA . TYR A 1 102 ? 4.135 -8.575 -6.685 1.00 94.62 102 TYR A CA 1
ATOM 810 C C . TYR A 1 102 ? 3.932 -9.681 -5.652 1.00 94.62 102 TYR A C 1
ATOM 812 O O . TYR A 1 102 ? 4.133 -9.438 -4.463 1.00 94.62 102 TYR A O 1
ATOM 820 N N . LEU A 1 103 ? 3.604 -10.907 -6.075 1.00 93.38 103 LEU A N 1
ATOM 821 C CA . LEU A 1 103 ? 3.437 -12.047 -5.167 1.00 93.38 103 LEU A CA 1
ATOM 822 C C . LEU A 1 103 ? 4.727 -12.375 -4.405 1.00 93.38 103 LEU A C 1
ATOM 824 O O . LEU A 1 103 ? 4.676 -12.658 -3.201 1.00 93.38 103 LEU A O 1
ATOM 828 N N . PHE A 1 104 ? 5.876 -12.319 -5.080 1.00 94.69 104 PHE A N 1
ATOM 829 C CA . PHE A 1 104 ? 7.192 -12.472 -4.464 1.00 94.69 104 PHE A CA 1
ATOM 830 C C . PHE A 1 104 ? 7.460 -11.369 -3.429 1.00 94.69 104 PHE A C 1
ATOM 832 O O . PHE A 1 104 ? 7.734 -11.664 -2.259 1.00 94.69 104 PHE A O 1
ATOM 839 N N . ALA A 1 105 ? 7.314 -10.103 -3.827 1.00 95.38 105 ALA A N 1
ATOM 840 C CA . ALA A 1 105 ? 7.539 -8.936 -2.982 1.00 95.38 105 ALA A CA 1
ATOM 841 C C . ALA A 1 105 ? 6.637 -8.958 -1.743 1.00 95.38 105 ALA A C 1
ATOM 843 O O . ALA A 1 105 ? 7.115 -8.845 -0.612 1.00 95.38 105 ALA A O 1
ATOM 844 N N . TYR A 1 106 ? 5.344 -9.202 -1.948 1.00 92.56 106 TYR A N 1
ATOM 845 C CA . TYR A 1 106 ? 4.343 -9.362 -0.902 1.00 92.56 106 TYR A CA 1
ATOM 846 C C . TYR A 1 106 ? 4.758 -10.434 0.123 1.00 92.56 106 TYR A C 1
ATOM 848 O O . TYR A 1 106 ? 4.767 -10.164 1.329 1.00 92.56 106 TYR A O 1
ATOM 856 N N . LYS A 1 107 ? 5.159 -11.635 -0.326 1.00 93.44 107 LYS A N 1
ATOM 857 C CA . LYS A 1 107 ? 5.588 -12.727 0.571 1.00 93.44 107 LYS A CA 1
ATOM 858 C C . LYS A 1 107 ? 6.844 -12.347 1.357 1.00 93.44 107 LYS A C 1
ATOM 860 O O . LYS A 1 107 ? 6.917 -12.609 2.561 1.00 93.44 107 LYS A O 1
ATOM 865 N N . ALA A 1 108 ? 7.809 -11.710 0.700 1.00 94.38 108 ALA A N 1
ATOM 866 C CA . ALA A 1 108 ? 9.063 -11.300 1.318 1.00 94.38 108 ALA A CA 1
ATOM 867 C C . ALA A 1 108 ? 8.855 -10.220 2.393 1.00 94.38 108 ALA A C 1
ATOM 869 O O . ALA A 1 108 ? 9.367 -10.358 3.505 1.00 94.38 108 ALA A O 1
ATOM 870 N N . VAL A 1 109 ? 8.062 -9.181 2.106 1.00 93.94 109 VAL A N 1
ATOM 871 C CA . VAL A 1 109 ? 7.739 -8.114 3.072 1.00 93.94 109 VAL A CA 1
ATOM 872 C C . VAL A 1 109 ? 6.926 -8.661 4.239 1.00 93.94 109 VAL A C 1
ATOM 874 O O . VAL A 1 109 ? 7.236 -8.366 5.395 1.00 93.94 109 VAL A O 1
ATOM 877 N N . ARG A 1 110 ? 5.943 -9.526 3.960 1.00 92.56 110 ARG A N 1
ATOM 878 C CA . ARG A 1 110 ? 5.166 -10.208 4.998 1.00 92.56 110 ARG A CA 1
ATOM 879 C C . ARG A 1 110 ? 6.076 -10.945 5.983 1.00 92.56 110 ARG A C 1
ATOM 881 O O . ARG A 1 110 ? 5.907 -10.787 7.189 1.00 92.56 110 ARG A O 1
ATOM 888 N N . LYS A 1 111 ? 7.042 -11.718 5.475 1.00 91.12 111 LYS A N 1
ATOM 889 C CA . LYS A 1 111 ? 8.006 -12.462 6.300 1.00 91.12 111 LYS A CA 1
ATOM 890 C C . LYS A 1 111 ? 8.945 -11.523 7.064 1.00 91.12 111 LYS A C 1
ATOM 892 O O . LYS A 1 111 ? 9.091 -11.684 8.269 1.00 91.12 111 LYS A O 1
ATOM 897 N N . LYS A 1 112 ? 9.536 -10.527 6.389 1.00 93.44 112 LYS A N 1
ATOM 898 C CA . LYS A 1 112 ? 10.507 -9.577 6.972 1.00 93.44 112 LYS A CA 1
ATOM 899 C C . LYS A 1 112 ? 9.933 -8.808 8.165 1.00 93.44 112 LYS A C 1
ATOM 901 O O . LYS A 1 112 ? 10.629 -8.613 9.153 1.00 93.44 112 LYS A O 1
ATOM 906 N N . TYR A 1 113 ? 8.675 -8.383 8.072 1.00 86.62 113 TYR A N 1
ATOM 907 C CA . TYR A 1 113 ? 8.029 -7.547 9.090 1.00 86.62 113 TYR A CA 1
ATOM 908 C C . TYR A 1 113 ? 7.005 -8.296 9.955 1.00 86.62 113 TYR A C 1
ATOM 910 O O . TYR A 1 113 ? 6.294 -7.652 10.723 1.00 86.62 113 TYR A O 1
ATOM 918 N N . ASN A 1 114 ? 6.918 -9.626 9.833 1.00 88.25 114 ASN A N 1
ATOM 919 C CA . ASN A 1 114 ? 5.940 -10.472 10.525 1.00 88.25 114 ASN A CA 1
ATOM 920 C C . ASN A 1 114 ? 4.490 -9.953 10.404 1.00 88.25 114 ASN A C 1
ATOM 922 O O . ASN A 1 114 ? 3.798 -9.714 11.394 1.00 88.25 114 ASN A O 1
ATOM 926 N N . LEU A 1 115 ? 4.045 -9.717 9.169 1.00 85.81 115 LEU A N 1
ATOM 927 C CA . LEU A 1 115 ? 2.721 -9.164 8.872 1.00 85.81 115 LEU A CA 1
ATOM 928 C C . LEU A 1 115 ? 1.728 -10.260 8.462 1.00 85.81 115 LEU A C 1
ATOM 930 O O . LEU A 1 115 ? 2.091 -11.371 8.063 1.00 85.81 115 LEU A O 1
ATOM 934 N N . THR A 1 116 ? 0.439 -9.934 8.503 1.00 84.69 116 THR A N 1
ATOM 935 C CA . THR A 1 116 ? -0.595 -10.760 7.870 1.00 84.69 116 THR A CA 1
ATOM 936 C C . THR A 1 116 ? -0.659 -10.479 6.369 1.00 84.69 116 THR A C 1
ATOM 938 O O . THR A 1 116 ? -0.161 -9.457 5.886 1.00 84.69 116 THR A O 1
ATOM 941 N N . LYS A 1 117 ? -1.322 -11.375 5.625 1.00 83.25 117 LYS A N 1
ATOM 942 C CA . LYS A 1 117 ? -1.647 -11.145 4.211 1.00 83.25 117 LYS A CA 1
ATOM 943 C C . LYS A 1 117 ? -2.401 -9.836 4.015 1.00 83.25 117 LYS A C 1
ATOM 945 O O . LYS A 1 117 ? -2.008 -9.004 3.201 1.00 83.25 117 LYS A O 1
ATOM 950 N N . GLN A 1 118 ? -3.453 -9.661 4.809 1.00 81.50 118 GLN A N 1
ATOM 951 C CA . GLN A 1 118 ? -4.346 -8.521 4.700 1.00 81.50 118 GLN A CA 1
ATOM 952 C C . GLN A 1 118 ? -3.616 -7.199 4.936 1.00 81.50 118 GLN A C 1
ATOM 954 O O . GLN A 1 118 ? -3.847 -6.247 4.206 1.00 81.50 118 GLN A O 1
ATOM 959 N N . THR A 1 119 ? -2.670 -7.147 5.879 1.00 82.69 119 THR A N 1
ATOM 960 C CA . THR A 1 119 ? -1.928 -5.912 6.167 1.00 82.69 119 THR A CA 1
ATOM 961 C C . THR A 1 119 ? -1.133 -5.408 4.964 1.00 82.69 119 THR A C 1
ATOM 963 O O . THR A 1 119 ? -1.115 -4.206 4.714 1.00 82.69 119 THR A O 1
ATOM 966 N N . VAL A 1 120 ? -0.471 -6.293 4.215 1.00 84.88 120 VAL A N 1
ATOM 967 C CA . VAL A 1 120 ? 0.317 -5.874 3.042 1.00 84.88 120 VAL A CA 1
ATOM 968 C C . VAL A 1 120 ? -0.605 -5.474 1.887 1.00 84.88 120 VAL A C 1
ATOM 970 O O . VAL A 1 120 ? -0.363 -4.449 1.254 1.00 84.88 120 VAL A O 1
ATOM 973 N N . ILE A 1 121 ? -1.693 -6.222 1.668 1.00 86.44 121 ILE A N 1
ATOM 974 C CA . ILE A 1 121 ? -2.718 -5.892 0.663 1.00 86.44 121 ILE A CA 1
ATOM 975 C C . ILE A 1 121 ? -3.346 -4.531 0.962 1.00 86.44 121 ILE A C 1
ATOM 977 O O . ILE A 1 121 ? -3.431 -3.685 0.080 1.00 86.44 121 ILE A O 1
ATOM 981 N N . ASP A 1 122 ? -3.721 -4.276 2.213 1.00 85.75 122 ASP A N 1
ATOM 982 C CA . ASP A 1 122 ? -4.292 -2.997 2.626 1.00 85.75 122 ASP A CA 1
ATOM 983 C C . ASP A 1 122 ? -3.341 -1.832 2.365 1.00 85.75 122 ASP A C 1
ATOM 985 O O . ASP A 1 122 ? -3.779 -0.752 1.988 1.00 85.75 122 ASP A O 1
ATOM 989 N N . VAL A 1 123 ? -2.042 -2.035 2.592 1.00 90.31 123 VAL A N 1
ATOM 990 C CA . VAL A 1 123 ? -1.017 -1.012 2.367 1.00 90.31 123 VAL A CA 1
ATOM 991 C C . VAL A 1 123 ? -0.821 -0.710 0.886 1.00 90.31 123 VAL A C 1
ATOM 993 O O . VAL A 1 123 ? -0.677 0.461 0.547 1.00 90.31 123 VAL A O 1
ATOM 996 N N . CYS A 1 124 ? -0.827 -1.731 0.028 1.00 91.50 124 CYS A N 1
ATOM 997 C CA . CYS A 1 124 ? -0.652 -1.552 -1.415 1.00 91.50 124 CYS A CA 1
ATOM 998 C C . CYS A 1 124 ? -1.926 -1.034 -2.091 1.00 91.50 124 CYS A C 1
ATOM 1000 O O . CYS A 1 124 ? -1.842 -0.238 -3.014 1.00 91.50 124 CYS A O 1
ATOM 1002 N N . ASN A 1 125 ? -3.099 -1.454 -1.616 1.00 90.25 125 ASN A N 1
ATOM 1003 C CA . ASN A 1 125 ? -4.359 -1.213 -2.308 1.00 90.25 125 ASN A CA 1
ATOM 1004 C C . ASN A 1 125 ? -5.210 -0.184 -1.557 1.00 90.25 125 ASN A C 1
ATOM 1006 O O . ASN A 1 125 ? -5.218 1.004 -1.878 1.00 90.25 125 ASN A O 1
ATOM 1010 N N . ARG A 1 126 ? -5.889 -0.637 -0.497 1.00 82.31 126 ARG A N 1
ATOM 1011 C CA . ARG A 1 126 ? -6.939 0.116 0.201 1.00 82.31 126 ARG A CA 1
ATOM 1012 C C . ARG A 1 126 ? -6.462 1.471 0.724 1.00 82.31 126 ARG A C 1
ATOM 1014 O O . ARG A 1 126 ? -7.172 2.462 0.612 1.00 82.31 126 ARG A O 1
ATOM 1021 N N . ARG A 1 127 ? -5.250 1.535 1.283 1.00 84.44 127 ARG A N 1
ATOM 1022 C CA . ARG A 1 127 ? -4.661 2.769 1.834 1.00 84.44 127 ARG A CA 1
ATOM 1023 C C . ARG A 1 127 ? -4.163 3.745 0.769 1.00 84.44 127 ARG A C 1
ATOM 1025 O O . ARG A 1 127 ? -3.879 4.8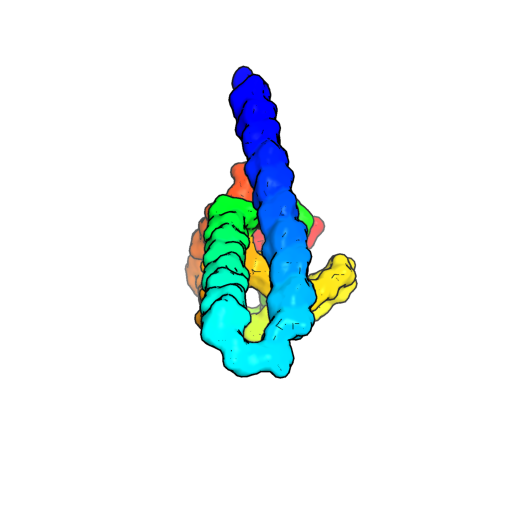83 1.124 1.00 84.44 127 ARG A O 1
ATOM 1032 N N . LEU A 1 128 ? -4.050 3.305 -0.481 1.00 88.19 128 LEU A N 1
ATOM 1033 C CA . LEU A 1 128 ? -3.763 4.147 -1.643 1.00 88.19 128 LEU A CA 1
ATOM 1034 C C . LEU A 1 128 ? -5.035 4.498 -2.434 1.00 88.19 128 LEU A C 1
ATOM 1036 O O . LEU A 1 128 ? -4.939 5.021 -3.537 1.00 88.19 128 LEU A O 1
ATOM 1040 N N . GLY A 1 129 ? -6.221 4.188 -1.898 1.00 85.12 129 GLY A N 1
ATOM 1041 C CA . GLY A 1 129 ? -7.496 4.467 -2.560 1.00 85.12 129 GLY A CA 1
ATOM 1042 C C . GLY A 1 129 ? -7.908 3.426 -3.605 1.00 85.12 129 GLY A C 1
ATOM 1043 O O . GLY A 1 129 ? -8.967 3.563 -4.210 1.00 85.12 129 GLY A O 1
ATOM 1044 N N . PHE A 1 130 ? -7.137 2.349 -3.795 1.00 87.06 130 PHE A N 1
ATOM 1045 C CA . PHE A 1 130 ? -7.539 1.239 -4.658 1.00 87.06 130 PHE A CA 1
ATOM 1046 C C . PHE A 1 130 ? -8.478 0.301 -3.882 1.00 87.06 130 PHE A C 1
ATOM 1048 O O . PHE A 1 130 ? -8.036 -0.513 -3.067 1.00 87.06 130 PHE A O 1
ATOM 1055 N N . THR A 1 131 ? -9.787 0.426 -4.107 1.00 82.25 131 THR A N 1
ATOM 1056 C CA . THR A 1 131 ? -10.845 -0.336 -3.411 1.00 82.25 131 THR A CA 1
ATOM 1057 C C . THR A 1 131 ? -11.743 -1.080 -4.396 1.00 82.25 131 THR A C 1
ATOM 1059 O O . THR A 1 131 ? -11.778 -0.719 -5.566 1.00 82.25 131 THR A O 1
ATOM 1062 N N . GLY A 1 132 ? -12.462 -2.112 -3.943 1.00 81.19 132 GLY A N 1
ATOM 1063 C CA . GLY A 1 132 ? -13.380 -2.902 -4.775 1.00 81.19 132 GLY A CA 1
ATOM 1064 C C . GLY A 1 132 ? -12.695 -3.936 -5.675 1.00 81.19 132 GLY A C 1
ATOM 1065 O O . GLY A 1 132 ? -11.490 -4.189 -5.564 1.00 81.19 132 GLY A O 1
ATOM 1066 N N . ASP A 1 133 ? -13.472 -4.522 -6.582 1.00 83.75 133 ASP A N 1
ATOM 1067 C CA . ASP A 1 133 ? -12.992 -5.555 -7.501 1.00 83.75 133 ASP A CA 1
ATOM 1068 C C . ASP A 1 133 ? -11.903 -4.997 -8.430 1.00 83.75 133 ASP A C 1
ATOM 1070 O O . ASP A 1 133 ? -11.995 -3.869 -8.931 1.00 83.75 133 ASP A O 1
ATOM 1074 N N . GLY A 1 134 ? -10.815 -5.754 -8.596 1.00 86.00 134 GLY A N 1
ATOM 1075 C CA . GLY A 1 134 ? -9.639 -5.328 -9.366 1.00 86.00 134 GLY A CA 1
ATOM 1076 C C . GLY A 1 134 ? -8.727 -4.316 -8.654 1.00 86.00 134 GLY A C 1
ATOM 1077 O O . GLY A 1 134 ? -7.892 -3.685 -9.298 1.00 86.00 134 GLY A O 1
ATOM 1078 N N . ALA A 1 135 ? -8.846 -4.130 -7.332 1.00 87.31 135 ALA A N 1
ATOM 1079 C CA . ALA A 1 135 ? -7.985 -3.198 -6.591 1.00 87.31 135 ALA A CA 1
ATOM 1080 C C . ALA A 1 135 ? -6.481 -3.497 -6.742 1.00 87.31 135 ALA A C 1
ATOM 1082 O O . ALA A 1 135 ? -5.680 -2.572 -6.863 1.00 87.31 135 ALA A O 1
ATOM 1083 N N . THR A 1 136 ? -6.098 -4.779 -6.758 1.00 90.62 136 THR A N 1
ATOM 1084 C CA . THR A 1 136 ? -4.705 -5.182 -7.004 1.00 90.62 136 THR A CA 1
ATOM 1085 C C . THR A 1 136 ? -4.274 -4.829 -8.424 1.00 90.62 136 THR A C 1
ATOM 1087 O O . THR A 1 136 ? -3.171 -4.332 -8.599 1.00 90.62 136 THR A O 1
ATOM 1090 N N . ASP A 1 137 ? -5.135 -5.015 -9.423 1.00 92.00 137 ASP A N 1
ATOM 1091 C CA . ASP A 1 137 ? -4.796 -4.707 -10.815 1.00 92.00 137 ASP A CA 1
ATOM 1092 C C . ASP A 1 137 ? -4.598 -3.206 -11.015 1.00 92.00 137 ASP A C 1
ATOM 1094 O O . ASP A 1 137 ? -3.608 -2.806 -11.614 1.00 92.00 137 ASP A O 1
ATOM 1098 N N . ARG A 1 138 ? -5.444 -2.366 -10.402 1.00 92.50 138 ARG A N 1
ATOM 1099 C CA . ARG A 1 138 ? -5.259 -0.903 -10.397 1.00 92.50 138 ARG A CA 1
ATOM 1100 C C . ARG A 1 138 ? -3.962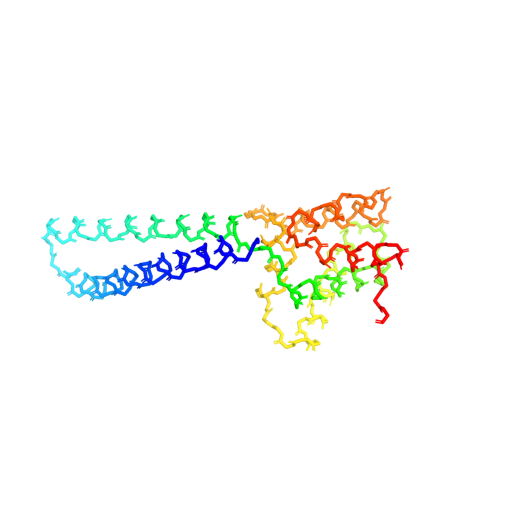 -0.471 -9.717 1.00 92.50 138 ARG A C 1
ATOM 1102 O O . ARG A 1 138 ? -3.294 0.453 -10.185 1.00 92.50 138 ARG A O 1
ATOM 1109 N N . PHE A 1 139 ? -3.591 -1.124 -8.614 1.00 94.25 139 PHE A N 1
ATOM 1110 C CA . PHE A 1 139 ? -2.286 -0.896 -7.996 1.00 94.25 139 PHE A CA 1
ATOM 1111 C C . PHE A 1 139 ? -1.161 -1.255 -8.975 1.00 94.25 139 PHE A C 1
ATOM 1113 O O . PHE A 1 139 ? -0.256 -0.449 -9.186 1.00 94.25 139 PHE A O 1
ATOM 1120 N N . LEU A 1 140 ? -1.244 -2.417 -9.627 1.00 93.81 140 LEU A N 1
ATOM 1121 C CA . LEU A 1 140 ? -0.236 -2.863 -10.586 1.00 93.81 140 LEU A CA 1
ATOM 1122 C C . LEU A 1 140 ? -0.201 -2.019 -11.864 1.00 93.81 140 LEU A C 1
ATOM 1124 O O . LEU A 1 140 ? 0.889 -1.826 -12.380 1.00 93.81 140 LEU A O 1
ATOM 1128 N N . ASP A 1 141 ? -1.309 -1.423 -12.312 1.00 92.25 141 ASP A N 1
ATOM 1129 C CA . ASP A 1 141 ? -1.323 -0.443 -13.413 1.00 92.25 141 ASP A CA 1
ATOM 1130 C C . ASP A 1 141 ? -0.447 0.770 -13.081 1.00 92.25 141 ASP A C 1
ATOM 1132 O O . ASP A 1 141 ? 0.317 1.259 -13.914 1.00 92.25 141 ASP A O 1
ATOM 1136 N N . ASN A 1 142 ? -0.523 1.245 -11.835 1.00 92.81 142 ASN A N 1
ATOM 1137 C CA . ASN A 1 142 ? 0.300 2.358 -11.369 1.00 92.81 142 ASN A CA 1
ATOM 1138 C C . ASN A 1 142 ? 1.773 1.951 -11.238 1.00 92.81 142 ASN A C 1
ATOM 1140 O O . ASN A 1 142 ? 2.659 2.736 -11.579 1.00 92.81 142 ASN A O 1
ATOM 1144 N N . VAL A 1 143 ? 2.042 0.727 -10.775 1.00 94.06 143 VAL A N 1
ATOM 1145 C CA . VAL A 1 143 ? 3.407 0.183 -10.708 1.00 94.06 143 VAL A CA 1
ATOM 1146 C C . VAL A 1 143 ? 3.993 -0.000 -12.108 1.00 94.06 143 VAL A C 1
ATOM 1148 O O . VAL A 1 143 ? 5.112 0.434 -12.347 1.00 94.06 143 VAL A O 1
ATOM 1151 N N . GLU A 1 144 ? 3.242 -0.562 -13.049 1.00 92.25 144 GLU A N 1
ATOM 1152 C CA . GLU A 1 144 ? 3.627 -0.711 -14.454 1.00 92.25 144 GLU A CA 1
ATOM 1153 C C . GLU A 1 144 ? 3.922 0.653 -15.092 1.00 92.25 144 GLU A C 1
ATOM 1155 O O . GLU A 1 144 ? 4.960 0.843 -15.727 1.00 92.25 144 GLU A O 1
ATOM 1160 N N . GLY A 1 145 ? 3.046 1.637 -14.860 1.00 90.81 145 GLY A N 1
ATOM 1161 C CA . GLY A 1 145 ? 3.255 3.014 -15.297 1.00 90.81 145 GLY A CA 1
ATOM 1162 C C . GLY A 1 145 ? 4.575 3.586 -14.784 1.00 90.81 145 GLY A C 1
ATOM 1163 O O . GLY A 1 145 ? 5.337 4.146 -15.573 1.00 90.81 145 GLY A O 1
ATOM 1164 N N . TRP A 1 146 ? 4.881 3.385 -13.499 1.00 91.69 146 TRP A N 1
ATOM 1165 C CA . TRP A 1 146 ? 6.155 3.798 -12.906 1.00 91.69 146 TRP A CA 1
ATOM 1166 C C . TRP A 1 146 ? 7.362 3.074 -13.516 1.00 91.69 146 TRP A C 1
ATOM 1168 O O . TRP A 1 146 ? 8.362 3.724 -13.813 1.00 91.69 146 TRP A O 1
ATOM 1178 N N . LEU A 1 147 ? 7.277 1.759 -13.724 1.00 90.19 147 LEU A N 1
ATOM 1179 C CA . LEU A 1 147 ? 8.400 0.950 -14.201 1.00 90.19 147 LEU A CA 1
ATOM 1180 C C . LEU A 1 147 ? 8.756 1.200 -15.671 1.00 90.19 147 LEU A C 1
ATOM 1182 O O . LEU A 1 147 ? 9.938 1.148 -16.012 1.00 90.19 147 LEU A O 1
ATOM 1186 N N . PHE A 1 148 ? 7.762 1.457 -16.528 1.00 85.06 148 PHE A N 1
ATOM 1187 C CA . PHE A 1 148 ? 7.953 1.417 -17.985 1.00 85.06 148 PHE A CA 1
ATOM 1188 C C . PHE A 1 148 ? 7.608 2.712 -18.728 1.00 85.06 148 PHE A C 1
ATOM 1190 O O . PHE A 1 148 ? 7.902 2.812 -19.917 1.00 85.06 148 PHE A O 1
ATOM 1197 N N . ARG A 1 149 ? 6.944 3.690 -18.091 1.00 77.31 149 ARG A N 1
ATOM 1198 C CA . ARG A 1 149 ? 6.407 4.867 -18.806 1.00 77.31 149 ARG A CA 1
ATOM 1199 C C . ARG A 1 149 ? 6.725 6.200 -18.135 1.00 77.31 149 ARG A C 1
ATOM 1201 O O . ARG A 1 149 ? 7.427 7.025 -18.708 1.00 77.31 149 ARG A O 1
ATOM 1208 N N . ASN A 1 150 ? 6.136 6.443 -16.966 1.00 72.50 150 ASN A N 1
ATOM 1209 C CA . ASN A 1 150 ? 6.166 7.715 -16.254 1.00 72.50 150 ASN A CA 1
ATOM 1210 C C . ASN A 1 150 ? 6.052 7.487 -14.741 1.00 72.50 150 ASN A C 1
ATOM 1212 O O . ASN A 1 150 ? 5.042 7.003 -14.230 1.00 72.50 150 ASN A O 1
ATOM 1216 N N . GLU A 1 151 ? 7.074 7.929 -14.018 1.00 70.38 151 GLU A N 1
ATOM 1217 C CA . GLU A 1 151 ? 7.180 7.823 -12.567 1.00 70.38 151 GLU A CA 1
ATOM 1218 C C . GLU A 1 151 ? 6.154 8.660 -11.786 1.00 70.38 151 GLU A C 1
ATOM 1220 O O . GLU A 1 151 ? 5.799 8.319 -10.654 1.00 70.38 151 GLU A O 1
ATOM 1225 N N . ALA A 1 152 ? 5.640 9.741 -12.378 1.00 80.56 152 ALA A N 1
ATOM 1226 C CA . ALA A 1 152 ? 4.807 10.703 -11.664 1.00 80.56 152 ALA A CA 1
ATOM 1227 C C . ALA A 1 152 ? 3.489 10.104 -11.142 1.00 80.56 152 ALA A C 1
ATOM 1229 O O . ALA A 1 152 ? 3.019 10.522 -10.087 1.00 80.56 152 ALA A O 1
ATOM 1230 N N . GLY A 1 153 ? 2.908 9.118 -11.840 1.00 87.12 153 GLY A N 1
ATOM 1231 C CA . GLY A 1 153 ? 1.599 8.547 -11.498 1.00 87.12 153 GLY A CA 1
ATOM 1232 C C . GLY A 1 153 ? 1.577 7.912 -10.107 1.00 87.12 153 GLY A C 1
ATOM 1233 O O . GLY A 1 153 ? 0.911 8.409 -9.198 1.00 87.12 153 GLY A O 1
ATOM 1234 N N . LEU A 1 154 ? 2.376 6.859 -9.911 1.00 92.75 154 LEU A N 1
ATOM 1235 C CA . LEU A 1 154 ? 2.448 6.154 -8.631 1.00 92.75 154 LEU A CA 1
ATOM 1236 C C . LEU A 1 154 ? 2.950 7.064 -7.501 1.00 92.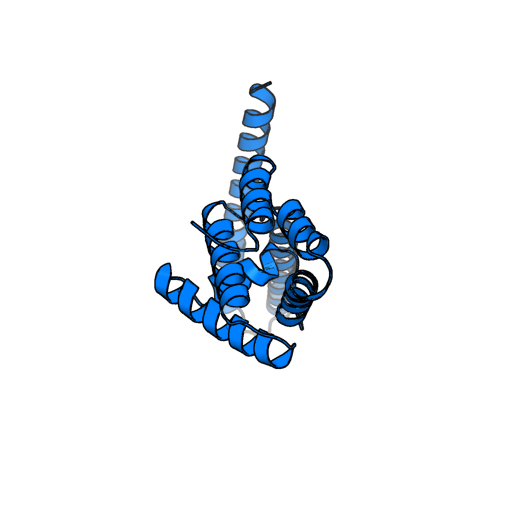75 154 LEU A C 1
ATOM 1238 O O . LEU A 1 154 ? 2.412 7.028 -6.393 1.00 92.75 154 LEU A O 1
ATOM 1242 N N . ARG A 1 155 ? 3.950 7.914 -7.772 1.00 94.19 155 ARG A N 1
ATOM 1243 C CA . ARG A 1 155 ? 4.472 8.867 -6.783 1.00 94.19 155 ARG A CA 1
ATOM 1244 C C . ARG A 1 155 ? 3.378 9.809 -6.277 1.00 94.19 155 ARG A C 1
ATOM 1246 O O . ARG A 1 155 ? 3.263 9.995 -5.064 1.00 94.19 155 ARG A O 1
ATOM 1253 N N . ASN A 1 156 ? 2.571 10.375 -7.173 1.00 92.44 156 ASN A N 1
ATOM 1254 C CA . ASN A 1 156 ? 1.497 11.299 -6.807 1.00 92.44 156 ASN A CA 1
ATOM 1255 C C . ASN A 1 156 ? 0.412 10.605 -5.977 1.00 92.44 156 ASN A C 1
ATOM 1257 O O . ASN A 1 156 ? 0.067 11.114 -4.910 1.00 92.44 156 ASN A O 1
ATOM 1261 N N . VAL A 1 157 ? -0.013 9.399 -6.370 1.00 92.19 157 VAL A N 1
ATOM 1262 C CA . VAL A 1 157 ? -0.984 8.601 -5.598 1.00 92.19 157 VAL A CA 1
ATOM 1263 C C . VAL A 1 157 ? -0.496 8.361 -4.164 1.00 92.19 157 VAL A C 1
ATOM 1265 O O . VAL A 1 157 ? -1.240 8.550 -3.198 1.00 92.19 157 VAL A O 1
ATOM 1268 N N . ILE A 1 158 ? 0.779 7.996 -3.987 1.00 93.75 158 ILE A N 1
ATOM 1269 C CA . ILE A 1 158 ? 1.352 7.776 -2.649 1.00 93.75 158 ILE A CA 1
ATOM 1270 C C . ILE A 1 158 ? 1.403 9.088 -1.850 1.00 93.75 158 ILE A C 1
ATOM 1272 O O . ILE A 1 158 ? 1.143 9.089 -0.641 1.00 93.75 158 ILE A O 1
ATOM 1276 N N . ARG A 1 159 ? 1.716 10.221 -2.493 1.00 92.38 159 ARG A N 1
ATOM 1277 C CA . ARG A 1 159 ? 1.764 11.544 -1.842 1.00 92.38 159 ARG A CA 1
ATOM 1278 C C . ARG A 1 159 ? 0.395 12.016 -1.358 1.00 92.38 159 ARG A C 1
ATOM 1280 O O . ARG A 1 159 ? 0.314 12.524 -0.237 1.00 92.38 159 ARG A O 1
ATOM 1287 N N . GLU A 1 160 ? -0.655 11.810 -2.149 1.00 90.38 160 GLU A N 1
ATOM 1288 C CA . GLU A 1 160 ? -2.047 12.116 -1.779 1.00 90.38 160 GLU A CA 1
ATOM 1289 C C . GLU A 1 160 ? -2.473 11.361 -0.514 1.00 90.38 160 GLU A C 1
ATOM 1291 O O . GLU A 1 160 ? -3.140 11.907 0.368 1.00 90.38 160 GLU A O 1
ATOM 1296 N N . HIS A 1 161 ? -1.979 10.132 -0.366 1.00 89.56 161 HIS A N 1
ATOM 1297 C CA . HIS A 1 161 ? -2.288 9.254 0.756 1.00 89.56 161 HIS A CA 1
ATOM 1298 C C . HIS A 1 161 ? -1.243 9.301 1.883 1.00 89.56 161 HIS A C 1
ATOM 1300 O O . HIS A 1 161 ? -1.228 8.436 2.761 1.00 89.56 161 HIS A O 1
ATOM 1306 N N . THR A 1 162 ? -0.368 10.312 1.923 1.00 86.19 162 THR A N 1
ATOM 1307 C CA . THR A 1 162 ? 0.647 10.491 2.980 1.00 86.19 162 THR A CA 1
ATOM 1308 C C . THR A 1 162 ? 0.682 11.924 3.520 1.00 86.19 162 THR A C 1
ATOM 1310 O O . THR A 1 162 ? -0.076 12.812 3.122 1.00 86.19 162 THR A O 1
ATOM 1313 N N . ASN A 1 163 ? 1.491 12.158 4.554 1.00 85.38 163 ASN A N 1
ATOM 1314 C CA . ASN A 1 163 ? 1.718 13.494 5.102 1.00 85.38 163 ASN A CA 1
ATOM 1315 C C . ASN A 1 163 ? 2.919 14.174 4.443 1.00 85.38 163 ASN A C 1
ATOM 1317 O O . ASN A 1 163 ? 3.875 13.502 4.074 1.00 85.38 163 ASN A O 1
ATOM 1321 N N . ASN A 1 164 ? 2.922 15.510 4.420 1.00 82.50 164 ASN A N 1
ATOM 1322 C CA . ASN A 1 164 ? 3.987 16.312 3.802 1.00 82.50 164 ASN A CA 1
ATOM 1323 C C . ASN A 1 164 ? 5.388 15.955 4.316 1.00 82.50 164 ASN A C 1
ATOM 1325 O O . ASN A 1 164 ? 6.337 15.883 3.547 1.00 82.50 164 ASN A O 1
ATOM 1329 N N . TRP A 1 165 ? 5.525 15.658 5.609 1.00 84.19 165 TRP A N 1
ATOM 1330 C CA . TRP A 1 165 ? 6.812 15.272 6.189 1.00 84.19 165 TRP A CA 1
ATOM 1331 C C . TRP A 1 165 ? 7.323 13.905 5.685 1.00 84.19 165 TRP A C 1
ATOM 1333 O O . TRP A 1 165 ? 8.522 13.647 5.728 1.00 84.19 165 TRP A O 1
ATOM 1343 N N . GLN A 1 166 ? 6.441 13.034 5.175 1.00 88.88 166 GLN A N 1
ATOM 1344 C CA . GLN A 1 166 ? 6.805 11.763 4.532 1.00 88.88 166 GLN A CA 1
ATOM 1345 C C . GLN A 1 166 ? 7.189 11.950 3.057 1.00 88.88 166 GLN A C 1
ATOM 1347 O O . GLN A 1 166 ? 7.841 11.073 2.493 1.00 88.88 166 GLN A O 1
ATOM 1352 N N . HIS A 1 167 ? 6.807 13.071 2.431 1.00 92.19 167 HIS A N 1
ATOM 1353 C CA . HIS A 1 167 ? 7.032 13.313 1.001 1.00 92.19 167 HIS A CA 1
ATOM 1354 C C . HIS A 1 167 ? 8.512 13.342 0.642 1.00 92.19 167 HIS A C 1
ATOM 1356 O O . HIS A 1 167 ? 8.866 12.797 -0.391 1.00 92.19 167 HIS A O 1
ATOM 1362 N N . LYS A 1 168 ? 9.385 13.852 1.522 1.00 92.25 168 LYS A N 1
ATOM 1363 C CA . LYS A 1 168 ? 10.839 13.801 1.303 1.00 92.25 168 LYS A CA 1
ATOM 1364 C C . LYS A 1 168 ? 11.335 12.365 1.096 1.00 92.25 168 LYS A C 1
ATOM 1366 O O . LYS A 1 168 ? 12.027 12.095 0.128 1.00 92.25 168 LYS A O 1
ATOM 1371 N N . LYS A 1 169 ? 10.914 11.434 1.958 1.00 93.62 169 LYS A N 1
ATOM 1372 C CA . LYS A 1 169 ? 11.287 10.015 1.850 1.00 93.62 169 LYS A CA 1
ATOM 1373 C C . LYS A 1 169 ? 10.750 9.368 0.571 1.00 93.62 169 LYS A C 1
ATOM 1375 O O . LYS A 1 169 ? 11.403 8.511 -0.012 1.00 93.62 169 LYS A O 1
ATOM 1380 N N . ILE A 1 170 ? 9.539 9.747 0.172 1.00 94.38 170 ILE A N 1
ATOM 1381 C CA . ILE A 1 170 ? 8.927 9.280 -1.076 1.00 94.38 170 ILE A CA 1
ATOM 1382 C C . ILE A 1 170 ? 9.754 9.783 -2.260 1.00 94.38 170 ILE A C 1
ATOM 1384 O O . ILE A 1 170 ? 10.142 8.996 -3.112 1.00 94.38 170 ILE A O 1
ATOM 1388 N N . ASP A 1 171 ? 10.075 11.072 -2.276 1.00 93.56 171 ASP A N 1
ATOM 1389 C CA . ASP A 1 171 ? 10.846 11.700 -3.344 1.00 93.56 171 ASP A CA 1
ATOM 1390 C C . ASP A 1 171 ? 12.248 11.093 -3.461 1.00 93.56 171 ASP A C 1
ATOM 1392 O O . ASP A 1 171 ? 12.656 10.750 -4.562 1.00 93.56 171 ASP A O 1
ATOM 1396 N N . GLU A 1 172 ? 12.938 10.870 -2.340 1.00 93.75 172 GLU A N 1
ATOM 1397 C CA . GLU A 1 172 ? 14.242 10.194 -2.301 1.00 93.75 172 GLU A CA 1
ATOM 1398 C C . GLU A 1 172 ? 14.172 8.761 -2.847 1.00 93.75 172 GLU A C 1
ATOM 1400 O O . GLU A 1 172 ? 15.044 8.347 -3.605 1.00 93.75 172 GLU A O 1
ATOM 1405 N N . PHE A 1 173 ? 13.129 8.001 -2.499 1.00 95.06 173 PHE A N 1
ATOM 1406 C CA . PHE A 1 173 ? 12.940 6.640 -3.008 1.00 95.06 173 PHE A CA 1
ATOM 1407 C C . PHE A 1 173 ? 12.822 6.609 -4.537 1.00 95.06 173 PHE A C 1
ATOM 1409 O O . PHE A 1 173 ? 13.480 5.800 -5.190 1.00 95.06 173 PHE A O 1
ATOM 1416 N N . PHE A 1 174 ? 12.001 7.500 -5.094 1.00 92.81 174 PHE A N 1
ATOM 1417 C CA . PHE A 1 174 ? 11.770 7.617 -6.534 1.00 92.81 174 PHE A CA 1
ATOM 1418 C C . PHE A 1 174 ? 13.019 8.165 -7.260 1.00 92.81 174 PHE A C 1
ATOM 1420 O O . PHE A 1 174 ? 13.506 7.544 -8.200 1.00 92.81 174 PHE A O 1
ATOM 1427 N N . MET A 1 175 ? 13.668 9.207 -6.720 1.00 90.50 175 MET A N 1
ATOM 1428 C CA . MET A 1 175 ? 14.948 9.727 -7.237 1.00 90.50 175 MET A CA 1
ATOM 1429 C C . MET A 1 175 ? 16.066 8.674 -7.274 1.00 90.50 175 MET A C 1
ATOM 1431 O O . MET A 1 175 ? 16.889 8.688 -8.185 1.00 90.50 175 MET A O 1
ATOM 1435 N N . ASN A 1 176 ? 16.077 7.737 -6.322 1.00 89.75 176 ASN A N 1
ATOM 1436 C CA . ASN A 1 176 ? 17.036 6.630 -6.276 1.00 89.75 176 ASN A CA 1
ATOM 1437 C C . ASN A 1 176 ? 16.590 5.403 -7.097 1.00 89.75 176 ASN A C 1
ATOM 1439 O O . ASN A 1 176 ? 17.102 4.303 -6.889 1.00 89.75 176 ASN A O 1
ATOM 1443 N N . GLY A 1 177 ? 15.608 5.545 -7.994 1.00 86.38 177 GLY A N 1
ATOM 1444 C CA . GLY A 1 177 ? 15.144 4.468 -8.871 1.00 86.38 177 GLY A CA 1
ATOM 1445 C C . GLY A 1 177 ? 14.421 3.324 -8.152 1.00 86.38 177 GLY A C 1
ATOM 1446 O O . GLY A 1 177 ? 14.355 2.214 -8.683 1.00 86.38 177 GLY A O 1
ATOM 1447 N N . GLY A 1 178 ? 13.893 3.566 -6.947 1.00 87.81 178 GLY A N 1
ATOM 1448 C CA . GLY A 1 178 ? 13.187 2.571 -6.135 1.00 87.81 178 GLY A CA 1
ATOM 1449 C C . GLY A 1 178 ? 14.084 1.729 -5.223 1.00 87.81 178 GLY A C 1
ATOM 1450 O O . GLY A 1 178 ? 13.686 0.643 -4.788 1.00 87.81 178 GLY A O 1
ATOM 1451 N N . ILE A 1 179 ? 15.297 2.199 -4.929 1.00 83.56 179 ILE A N 1
ATOM 1452 C CA . ILE A 1 179 ? 16.257 1.512 -4.059 1.00 83.56 179 ILE A CA 1
ATOM 1453 C C . ILE A 1 179 ? 16.125 2.036 -2.624 1.00 83.56 179 ILE A C 1
ATOM 1455 O O . ILE A 1 179 ? 16.157 3.241 -2.381 1.00 83.56 179 ILE A O 1
ATOM 1459 N N . ILE A 1 180 ? 15.990 1.120 -1.661 1.00 81.06 180 ILE A N 1
ATOM 1460 C CA . ILE A 1 180 ? 16.054 1.432 -0.227 1.00 81.06 180 ILE A CA 1
ATOM 1461 C C . ILE A 1 180 ? 17.477 1.136 0.252 1.00 81.06 180 ILE A C 1
ATOM 1463 O O . ILE A 1 180 ? 17.911 -0.012 0.158 1.00 81.06 180 ILE A O 1
ATOM 1467 N N . GLN A 1 181 ? 18.177 2.170 0.726 1.00 59.50 181 GLN A N 1
ATOM 1468 C CA . GLN A 1 181 ? 19.482 2.062 1.392 1.00 59.50 181 GLN A CA 1
ATOM 1469 C C . GLN A 1 181 ? 19.340 1.553 2.830 1.00 59.50 181 GLN A C 1
ATOM 1471 O O . GLN A 1 181 ? 18.336 1.918 3.493 1.00 59.50 181 GLN A O 1
#

Sequence (181 aa):
MTTQANEHQKIRAEILKGINLAWEKIEALEKKSIKFLGEDDPTSEALGYAAVHLMNASQDIQDHLSQKTSKLKPKSLNYLLEVLSKIRWSGSENRQELHEAYLFAYKAVRKKYNLTKQTVIDVCNRRLGFTGDGATDRFLDNVEGWLFRNEAGLRNVIREHTNNWQHKKIDEFFMNGGIIQ

pLDDT: mean 76.17, std 16.83, range [41.69, 96.69]

Solvent-accessible surface area (backbone atoms only — not comparable to full-atom values): 9971 Å² total; per-residue (Å²): 133,65,66,66,60,53,49,53,51,50,53,51,52,52,51,52,52,53,52,53,56,50,48,56,50,49,56,56,48,49,62,52,48,70,73,51,75,84,56,104,42,74,68,55,52,54,50,52,51,52,50,53,53,51,52,51,53,50,49,53,48,51,50,51,49,52,75,75,65,43,56,47,48,74,70,47,44,52,53,40,52,50,29,53,23,40,29,61,73,61,64,55,89,48,75,72,46,41,54,53,24,45,56,50,17,51,53,50,50,26,62,77,67,73,51,54,73,64,59,55,49,37,46,57,14,51,39,52,71,31,62,72,90,60,16,67,55,56,40,46,52,33,50,48,34,38,76,76,75,44,53,65,60,39,54,49,47,53,49,76,24,38,53,77,87,52,41,60,60,52,51,52,29,57,77,54,76,41,52,83,134

Secondary structure (DSSP, 8-state):
--HHHHHHHHHHHHHHHHHHHHHHHHHHHHHHHHTTTTS--HHHHHHHHHHHHHHHHHHHHHHHHHHHS----HHHHHHHHHHHHHHHHTT--SHHHHHHHHHHHHHHHHHHTT--HHHHHHHHTGGGT--STTHHHHHHHHHHHHHHT-THHHHHHHHHTS-HHHHHHHHHHHHTTT---